Protein AF-A0A9W6SZV9-F1 (afdb_monomer_lite)

Foldseek 3Di:
DVVVVVVVVVVVVVVVVVVVVVVVVVVPPPDPDPPPPDPPVVLVVVLVVQLVVLPVVDPPPDPVSVVSNVCSPPVSVVVVCCCVVPVLVVLVVLLVVVLVCLVVAPDAPQSVVVSVVSLVVNLVVLVVVCVVCVVPPPDDRPNVVSVVVSVVSVVSVVVSVVVCVVVVSDDPVSNVRND

Radius of gyration: 23.46 Å; chains: 1; bounding box: 63×44×68 Å

Sequence (179 aa):
MEQGMMVEMAMAQTTEQQQEKRMEAANQSPDGFKPPLYKEDWTETLRRVLIDITNSLLGDSSFIKAPILFMLGPPFTLAVYFFYYVLSPFHILYNFVLLVATFFTTPPLFLFLLGVLLFWIKFILVLYMDIVNRNNFTYISNLPTQFAFGTAFTASYAVLYKLKLDSSLISEEWWDTWF

pLDDT: mean 73.02, std 14.15, range [34.81, 90.94]

Organism: Candida boidinii (NCBI:txid5477)

Structure (mmCIF, N/CA/C/O backbone):
data_AF-A0A9W6SZV9-F1
#
_entry.id   AF-A0A9W6SZV9-F1
#
loop_
_atom_site.group_PDB
_atom_site.id
_atom_site.type_symbol
_atom_site.label_atom_id
_atom_site.label_alt_id
_atom_site.label_comp_id
_atom_site.label_asym_id
_atom_site.label_entity_id
_atom_site.label_seq_id
_atom_site.pdbx_PDB_ins_code
_atom_site.Cartn_x
_atom_site.Cartn_y
_atom_site.Cartn_z
_atom_site.occupancy
_atom_site.B_iso_or_equiv
_atom_site.auth_seq_id
_atom_site.auth_comp_id
_atom_site.auth_asym_id
_atom_site.auth_atom_id
_atom_site.pdbx_PDB_model_num
ATOM 1 N N . MET A 1 1 ? -30.020 30.229 -3.749 1.00 57.28 1 MET A N 1
ATOM 2 C CA . MET A 1 1 ? -30.192 28.881 -4.339 1.00 57.28 1 MET A CA 1
ATOM 3 C C . MET A 1 1 ? -29.951 28.857 -5.849 1.00 57.28 1 MET A C 1
ATOM 5 O O . MET A 1 1 ? -29.444 27.854 -6.319 1.00 57.28 1 MET A O 1
ATOM 9 N N . GLU A 1 2 ? -30.206 29.932 -6.606 1.00 54.41 2 GLU A N 1
ATOM 10 C CA . GLU A 1 2 ? -29.981 29.953 -8.070 1.00 54.41 2 GLU A CA 1
ATOM 11 C C . GLU A 1 2 ? -28.507 29.883 -8.514 1.00 54.41 2 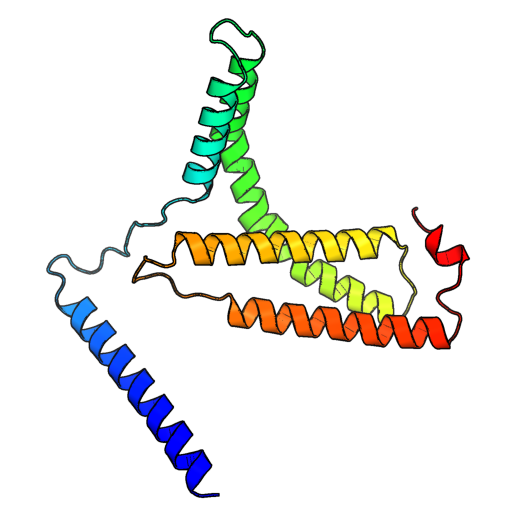GLU A C 1
ATOM 13 O O . GLU A 1 2 ? -28.204 29.266 -9.531 1.00 54.41 2 GLU A O 1
ATOM 18 N N . GLN A 1 3 ? -27.566 30.448 -7.748 1.00 50.00 3 GLN A N 1
ATOM 19 C CA . GLN A 1 3 ? -26.147 30.458 -8.141 1.00 50.00 3 GLN A CA 1
ATOM 20 C C . GLN A 1 3 ? -25.485 29.068 -8.150 1.00 50.00 3 GLN A C 1
ATOM 22 O O . GLN A 1 3 ? -24.611 28.834 -8.976 1.00 50.00 3 GLN A O 1
ATOM 27 N N . GLY A 1 4 ? -25.903 28.134 -7.286 1.00 53.62 4 GLY A N 1
ATOM 28 C CA . GLY A 1 4 ? -25.347 26.770 -7.269 1.00 53.62 4 GLY A CA 1
ATOM 29 C C . GLY A 1 4 ? -25.789 25.937 -8.475 1.00 53.62 4 GLY A C 1
ATOM 30 O O . GLY A 1 4 ? -24.983 25.241 -9.083 1.00 53.62 4 GLY A O 1
ATOM 31 N N . MET A 1 5 ? -27.048 26.102 -8.884 1.00 52.19 5 MET A N 1
ATOM 32 C CA . MET A 1 5 ? -27.645 25.385 -10.013 1.00 52.19 5 MET A CA 1
ATOM 33 C C . MET A 1 5 ? -27.034 25.817 -11.355 1.00 52.19 5 MET A C 1
ATOM 35 O O . MET A 1 5 ? -26.809 24.994 -12.236 1.00 52.19 5 MET A O 1
ATOM 39 N N . MET A 1 6 ? -26.705 27.105 -11.500 1.00 56.31 6 MET A N 1
ATOM 40 C CA . MET A 1 6 ? -26.043 27.638 -12.699 1.00 56.31 6 MET A CA 1
ATOM 41 C C . MET A 1 6 ? -24.598 27.139 -12.846 1.00 56.31 6 MET A C 1
ATOM 43 O O . MET A 1 6 ? -24.124 26.957 -13.965 1.00 56.31 6 MET A O 1
ATOM 47 N N . VAL A 1 7 ? -23.908 26.878 -11.732 1.00 58.59 7 VAL A N 1
ATOM 48 C CA . VAL A 1 7 ? -22.540 26.339 -11.733 1.00 58.59 7 VAL A CA 1
ATOM 49 C C . VAL A 1 7 ? -22.532 24.842 -12.061 1.00 58.59 7 VAL A C 1
ATOM 51 O O . VAL A 1 7 ? -21.696 24.404 -12.851 1.00 58.59 7 VAL A O 1
ATOM 54 N N . GLU A 1 8 ? -23.483 24.065 -11.535 1.00 56.09 8 GLU A N 1
ATOM 55 C CA . GLU A 1 8 ? -23.655 22.654 -11.915 1.00 56.09 8 GLU A CA 1
ATOM 56 C C . GLU A 1 8 ? -24.055 22.496 -13.385 1.00 56.09 8 GLU A C 1
ATOM 58 O O . GLU A 1 8 ? -23.467 21.677 -14.088 1.00 56.09 8 GLU A O 1
ATOM 63 N N . MET A 1 9 ? -24.986 23.319 -13.883 1.00 57.53 9 MET A N 1
ATOM 64 C CA . MET A 1 9 ? -25.380 23.292 -15.297 1.00 57.53 9 MET A CA 1
ATOM 65 C C . MET A 1 9 ? -24.228 23.692 -16.224 1.00 57.53 9 MET A C 1
ATOM 67 O O . MET A 1 9 ? -24.036 23.055 -17.257 1.00 57.53 9 MET A O 1
ATOM 71 N N . ALA A 1 10 ? -23.410 24.677 -15.841 1.00 57.38 10 ALA A N 1
ATOM 72 C CA . ALA A 1 10 ? -22.225 25.051 -16.610 1.00 57.38 10 ALA A CA 1
ATOM 73 C C . ALA A 1 10 ? -21.172 23.928 -16.625 1.00 57.38 10 ALA A C 1
ATOM 75 O O . ALA A 1 10 ? -20.616 23.623 -17.680 1.00 57.38 10 ALA A O 1
ATOM 76 N N . MET A 1 11 ? -20.921 23.258 -15.494 1.00 55.19 11 MET A N 1
ATOM 77 C CA . MET A 1 11 ? -19.989 22.122 -15.443 1.00 55.19 11 MET A CA 1
ATOM 78 C C . MET A 1 11 ? -20.497 20.905 -16.227 1.00 55.19 11 MET A C 1
ATOM 80 O O . MET A 1 11 ? -19.712 20.282 -16.947 1.00 55.19 11 MET A O 1
ATOM 84 N N . ALA A 1 12 ? -21.794 20.599 -16.156 1.00 58.25 12 ALA A N 1
ATOM 85 C CA . ALA A 1 12 ? -22.411 19.526 -16.933 1.00 58.25 12 ALA A CA 1
ATOM 86 C C . ALA A 1 12 ? -22.324 19.806 -18.443 1.00 58.25 12 ALA A C 1
ATOM 88 O O . ALA A 1 12 ? -21.828 18.963 -19.187 1.00 58.25 12 ALA A O 1
ATOM 89 N N . GLN A 1 13 ? -22.660 21.026 -18.879 1.00 56.03 13 GLN A N 1
ATOM 90 C CA . GLN A 1 13 ? -22.550 21.435 -20.286 1.00 56.03 13 GLN A CA 1
ATOM 91 C C . GLN A 1 13 ? -21.110 21.394 -20.804 1.00 56.03 13 GLN A C 1
ATOM 93 O O . GLN A 1 13 ? -20.867 20.982 -21.937 1.00 56.03 13 GLN A O 1
ATOM 98 N N . THR A 1 14 ? -20.132 21.771 -19.975 1.00 59.31 14 THR A N 1
ATOM 99 C CA . THR A 1 14 ? -18.713 21.704 -20.363 1.00 59.31 14 THR A CA 1
ATOM 100 C C . THR A 1 14 ? -18.240 20.252 -20.503 1.00 59.31 14 THR A C 1
ATOM 102 O O . THR A 1 14 ? -17.426 19.939 -21.374 1.00 59.31 14 THR A O 1
ATOM 105 N N . THR A 1 15 ? -18.773 19.356 -19.667 1.00 55.66 15 THR A N 1
ATOM 106 C CA . THR A 1 15 ? -18.446 17.923 -19.677 1.00 55.66 15 THR A CA 1
ATOM 107 C C . THR A 1 15 ? -19.057 17.221 -20.889 1.00 55.66 15 THR A C 1
ATOM 109 O O . THR A 1 15 ? -18.357 16.472 -21.573 1.00 55.66 15 THR A O 1
ATOM 112 N N . GLU A 1 16 ? -20.317 17.519 -21.213 1.00 56.09 16 GLU A N 1
ATOM 113 C CA . GLU A 1 16 ? -21.007 16.984 -22.393 1.00 56.09 16 GLU A CA 1
ATOM 114 C C . GLU A 1 16 ? -20.362 17.474 -23.693 1.00 56.09 16 GLU A C 1
ATOM 116 O O . GLU A 1 16 ? -20.035 16.662 -24.554 1.00 56.09 16 GLU A O 1
ATOM 121 N N . GLN A 1 17 ? -20.035 18.767 -23.798 1.00 57.28 17 GLN A N 1
ATOM 122 C CA . GLN A 1 17 ? -19.323 19.300 -24.967 1.00 57.28 17 GLN A CA 1
ATOM 123 C C . GLN A 1 17 ? -17.914 18.712 -25.129 1.00 57.28 17 GLN A C 1
ATOM 125 O O . GLN A 1 17 ? -17.429 18.547 -26.252 1.00 57.28 17 GLN A O 1
ATOM 130 N N . GLN A 1 18 ? -17.231 18.383 -24.027 1.00 58.91 18 GLN A N 1
ATOM 131 C CA . GLN A 1 18 ? -15.965 17.654 -24.095 1.00 58.91 18 GLN A CA 1
ATOM 132 C C . GLN A 1 18 ? -16.160 16.196 -24.518 1.00 58.91 18 GLN A C 1
ATOM 134 O O . GLN A 1 18 ? -15.319 15.686 -25.254 1.00 58.91 18 GLN A O 1
ATOM 139 N N . GLN A 1 19 ? -17.225 15.518 -24.090 1.00 56.25 19 GLN A N 1
ATOM 140 C CA . GLN A 1 19 ? -17.532 14.149 -24.521 1.00 56.25 19 GLN A CA 1
ATOM 141 C C . GLN A 1 19 ? -17.944 14.078 -25.994 1.00 56.25 19 GLN A C 1
ATOM 143 O O . GLN A 1 19 ? -17.505 13.175 -26.701 1.00 56.25 19 GLN A O 1
ATOM 148 N N . GLU A 1 20 ? -18.709 15.049 -26.480 1.00 57.41 20 GLU A N 1
ATOM 149 C CA . GLU A 1 20 ? -19.160 15.116 -27.871 1.00 57.41 20 GLU A CA 1
ATOM 150 C C . GLU A 1 20 ? -17.979 15.351 -28.824 1.00 57.41 20 GLU A C 1
ATOM 152 O O . GLU A 1 20 ? -17.759 14.562 -29.744 1.00 57.41 20 GLU A O 1
ATOM 157 N N . LYS A 1 21 ? -17.089 16.302 -28.500 1.00 58.97 21 LYS A N 1
ATOM 158 C CA . LYS A 1 21 ? -15.823 16.492 -29.234 1.00 58.97 21 LYS A CA 1
ATOM 159 C C . LYS A 1 21 ? -14.907 15.262 -29.185 1.00 58.97 21 LYS A C 1
ATOM 161 O O . LYS A 1 21 ? -14.162 15.016 -30.133 1.00 58.97 21 LYS A O 1
ATOM 166 N N . ARG A 1 22 ? -14.951 14.476 -28.100 1.00 55.25 22 ARG A N 1
ATOM 167 C CA . ARG A 1 22 ? -14.205 13.206 -27.980 1.00 55.25 22 ARG A CA 1
ATOM 168 C C . ARG A 1 22 ? -14.788 12.107 -28.874 1.00 55.25 22 ARG A C 1
ATOM 170 O O . ARG A 1 22 ? -14.018 11.318 -29.414 1.00 55.25 22 ARG A O 1
ATOM 177 N N . MET A 1 23 ? -16.108 12.060 -29.058 1.00 53.75 23 MET A N 1
ATOM 178 C CA . MET A 1 23 ? -16.765 11.104 -29.959 1.00 53.75 23 MET A CA 1
ATOM 179 C C . MET A 1 23 ? -16.588 11.479 -31.435 1.00 53.75 23 MET A C 1
ATOM 181 O O . MET A 1 23 ? -16.348 10.604 -32.265 1.00 53.75 23 MET A O 1
ATOM 185 N N . GLU A 1 24 ? -16.618 12.770 -31.768 1.00 55.59 24 GLU A N 1
ATOM 186 C CA . GLU A 1 24 ? -16.353 13.248 -33.131 1.00 55.59 24 GLU A CA 1
ATOM 187 C C . GLU A 1 24 ? -14.902 12.994 -33.563 1.00 55.59 24 GLU A C 1
ATOM 189 O O . GLU A 1 24 ? -14.669 12.528 -34.678 1.00 55.59 24 GLU A O 1
ATOM 194 N N . ALA A 1 25 ? -13.930 13.194 -32.665 1.00 52.06 25 ALA A N 1
ATOM 195 C CA . ALA A 1 25 ? -12.529 12.852 -32.920 1.00 52.06 25 ALA A CA 1
ATOM 196 C C . ALA A 1 25 ? -12.307 11.336 -33.094 1.00 52.06 25 ALA A C 1
ATOM 198 O O . ALA A 1 25 ? -11.454 10.923 -33.878 1.00 52.06 25 ALA A O 1
ATOM 199 N N . ALA A 1 26 ? -13.092 10.499 -32.405 1.00 47.81 26 ALA A N 1
ATOM 200 C CA . ALA A 1 26 ? -13.035 9.043 -32.548 1.00 47.81 26 ALA A CA 1
ATOM 201 C C . ALA A 1 26 ? -13.632 8.547 -33.880 1.00 47.81 26 ALA A C 1
ATOM 203 O O . ALA A 1 26 ? -13.164 7.548 -34.423 1.00 47.81 26 ALA A O 1
ATOM 204 N N . ASN A 1 27 ? -14.618 9.260 -34.433 1.00 50.81 27 ASN A N 1
ATOM 205 C CA . ASN A 1 27 ? -15.285 8.903 -35.691 1.00 50.81 27 ASN A CA 1
ATOM 206 C C . ASN A 1 27 ? -14.547 9.375 -36.958 1.00 50.81 27 ASN A C 1
ATOM 208 O O . ASN A 1 27 ? -14.908 8.956 -38.055 1.00 50.81 27 ASN A O 1
ATOM 212 N N . GLN A 1 28 ? -13.519 10.221 -36.835 1.00 49.97 28 GLN A N 1
ATOM 213 C CA . GLN A 1 28 ? -12.729 10.723 -37.971 1.00 49.97 28 GLN A CA 1
ATOM 214 C C . GLN A 1 28 ? -11.438 9.929 -38.241 1.00 49.97 28 GLN A C 1
ATOM 216 O O . GLN A 1 28 ? -10.708 10.254 -39.178 1.00 49.97 28 GLN A O 1
ATOM 221 N N . SER A 1 29 ? -11.144 8.881 -37.464 1.00 42.03 29 SER A N 1
ATOM 222 C CA . SER A 1 29 ? -9.993 8.009 -37.725 1.00 42.03 29 SER A CA 1
ATOM 223 C C . SER A 1 29 ? -10.322 7.020 -38.863 1.00 42.03 29 SER A C 1
ATOM 225 O O . SER A 1 29 ? -11.256 6.233 -38.707 1.00 42.03 29 SER A O 1
ATOM 227 N N . PRO A 1 30 ? -9.590 7.017 -39.998 1.00 42.22 30 PRO A N 1
ATOM 228 C CA . PRO A 1 30 ? -9.909 6.187 -41.169 1.00 42.22 30 PRO A CA 1
ATOM 229 C C . PRO A 1 30 ? -9.702 4.681 -40.949 1.00 42.22 30 PRO A C 1
ATOM 231 O O . PRO A 1 30 ? -10.156 3.869 -41.753 1.00 42.22 30 PRO A O 1
ATOM 234 N N . ASP A 1 31 ? -9.034 4.300 -39.862 1.00 42.44 31 ASP A N 1
ATOM 235 C CA . ASP A 1 31 ? -8.836 2.911 -39.478 1.00 42.44 31 ASP A CA 1
ATOM 236 C C . ASP A 1 31 ? -9.896 2.521 -38.450 1.00 42.44 31 ASP A C 1
ATOM 238 O O . ASP A 1 31 ? -9.827 2.915 -37.282 1.00 42.44 31 ASP A O 1
ATOM 242 N N . GLY A 1 32 ? -10.891 1.749 -38.901 1.00 37.12 32 GLY A N 1
ATOM 243 C CA . GLY A 1 32 ? -11.965 1.216 -38.068 1.00 37.12 32 GLY A CA 1
ATOM 244 C C . GLY A 1 32 ? -11.439 0.703 -36.731 1.00 37.12 32 GLY A C 1
ATOM 245 O O . GLY A 1 32 ? -10.471 -0.051 -36.707 1.00 37.12 32 GLY A O 1
ATOM 246 N N . PHE A 1 33 ? -12.077 1.165 -35.652 1.00 44.66 33 PHE A N 1
ATOM 247 C CA . PHE A 1 33 ? -11.799 0.928 -34.232 1.00 44.66 33 PHE A CA 1
ATOM 248 C C . PHE A 1 33 ? -10.899 -0.289 -33.947 1.00 44.66 33 PHE A C 1
ATOM 250 O O . PHE A 1 33 ? -11.354 -1.355 -33.529 1.00 44.66 33 PHE A O 1
ATOM 257 N N . LYS A 1 34 ? -9.588 -0.127 -34.140 1.00 34.81 34 LYS A N 1
ATOM 258 C CA . LYS A 1 34 ? -8.606 -0.952 -33.451 1.00 34.81 34 LYS A CA 1
ATOM 259 C C . LYS A 1 34 ? -8.469 -0.303 -32.083 1.00 34.81 34 LYS A C 1
ATOM 261 O O . LYS A 1 34 ? -8.062 0.860 -32.036 1.00 34.81 34 LYS A O 1
ATOM 266 N N . PRO A 1 35 ? -8.846 -0.984 -30.984 1.00 36.09 35 PRO A N 1
ATOM 267 C CA . PRO A 1 35 ? -8.641 -0.428 -29.656 1.00 36.09 35 PRO A CA 1
ATOM 268 C C . PRO A 1 35 ? -7.170 -0.009 -29.563 1.00 36.09 35 PRO A C 1
ATOM 270 O O . PRO A 1 35 ? -6.312 -0.796 -29.978 1.00 36.09 35 PRO A O 1
ATOM 273 N N . PRO A 1 36 ? -6.865 1.222 -29.120 1.00 39.06 36 PRO A N 1
ATOM 274 C CA . PRO A 1 36 ? -5.507 1.732 -29.152 1.00 39.06 36 PRO A CA 1
ATOM 275 C C . PRO A 1 36 ? -4.595 0.777 -28.377 1.00 39.06 36 PRO A C 1
ATOM 277 O O . PRO A 1 36 ? -4.665 0.657 -27.155 1.00 39.06 36 PRO A O 1
ATOM 280 N N . LEU A 1 37 ? -3.745 0.064 -29.118 1.00 39.38 37 LEU A N 1
ATOM 281 C CA . LEU A 1 37 ? -2.641 -0.742 -28.608 1.00 39.38 37 LEU A CA 1
ATOM 282 C C . LEU A 1 37 ? -1.535 0.209 -28.144 1.00 39.38 37 LEU A C 1
ATOM 284 O O . LEU A 1 37 ? -0.463 0.259 -28.726 1.00 39.38 37 LEU A O 1
ATOM 288 N N . TYR A 1 38 ? -1.811 1.001 -27.116 1.00 40.75 38 TYR A N 1
ATOM 289 C CA . TYR A 1 38 ? -0.801 1.783 -26.411 1.00 40.75 38 TYR A CA 1
ATOM 290 C C . TYR A 1 38 ? -1.050 1.675 -24.905 1.00 40.75 38 TYR A C 1
ATOM 292 O O . TYR A 1 38 ? -1.333 2.638 -24.200 1.00 40.75 38 TYR A O 1
ATOM 300 N N . LYS A 1 39 ? -0.918 0.440 -24.404 1.00 44.97 39 LYS A N 1
ATOM 301 C CA . LYS A 1 39 ? -0.259 0.228 -23.117 1.00 44.97 39 LYS A CA 1
ATOM 302 C C . LYS A 1 39 ? 1.222 0.492 -23.385 1.00 44.97 39 LYS A C 1
ATOM 304 O O . LYS A 1 39 ? 1.911 -0.414 -23.844 1.00 44.97 39 LYS A O 1
ATOM 309 N N . GLU A 1 40 ? 1.723 1.702 -23.142 1.00 48.59 40 GLU A N 1
ATOM 310 C CA . GLU A 1 40 ? 3.119 1.772 -22.704 1.00 48.59 40 GLU A CA 1
ATOM 311 C C . GLU A 1 40 ? 3.154 0.916 -21.444 1.00 48.59 40 GLU A C 1
ATOM 313 O O . GLU A 1 40 ? 2.581 1.271 -20.411 1.00 48.59 40 GLU A O 1
ATOM 318 N N . ASP A 1 41 ? 3.652 -0.309 -21.595 1.00 62.28 41 ASP A N 1
ATOM 319 C CA . ASP A 1 41 ? 3.722 -1.251 -20.503 1.00 62.28 41 ASP A CA 1
ATOM 320 C C . ASP A 1 41 ? 4.753 -0.665 -19.548 1.00 62.28 41 ASP A C 1
ATOM 322 O O . ASP A 1 41 ? 5.952 -0.814 -19.728 1.00 62.28 41 ASP A O 1
ATOM 326 N N . TRP A 1 42 ? 4.298 0.117 -18.575 1.00 62.00 42 TRP A N 1
ATOM 327 C CA . TRP A 1 42 ? 5.150 0.749 -17.574 1.00 62.00 42 TRP A CA 1
ATOM 328 C C . TRP A 1 42 ? 6.078 -0.267 -16.895 1.00 62.00 42 TRP A C 1
ATOM 330 O O . TRP A 1 42 ? 7.134 0.100 -16.391 1.00 62.00 42 TRP A O 1
ATOM 340 N N . THR A 1 43 ? 5.699 -1.550 -16.907 1.00 68.00 43 THR A N 1
ATOM 341 C CA . THR A 1 43 ? 6.531 -2.664 -16.460 1.00 68.00 43 T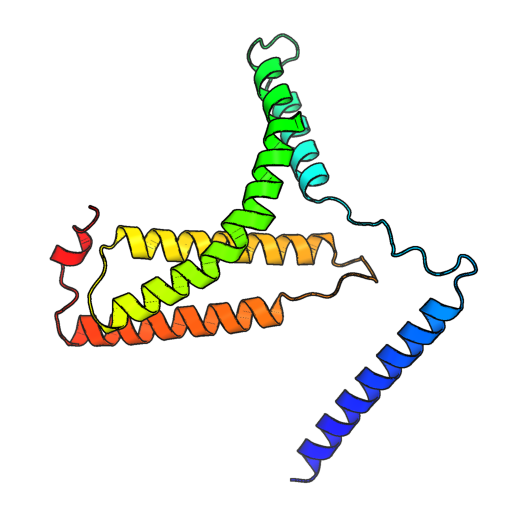HR A CA 1
ATOM 342 C C . THR A 1 43 ? 7.776 -2.819 -17.332 1.00 68.00 43 THR A C 1
ATOM 344 O O . THR A 1 43 ? 8.862 -3.026 -16.804 1.00 68.00 43 THR A O 1
ATOM 347 N N . GLU A 1 44 ? 7.654 -2.618 -18.643 1.00 71.38 44 GLU A N 1
ATOM 348 C CA . GLU A 1 44 ? 8.749 -2.562 -19.606 1.00 71.38 44 GLU A CA 1
ATOM 349 C C . GLU A 1 44 ? 9.599 -1.300 -19.407 1.00 71.38 44 GLU A C 1
ATOM 351 O O . GLU A 1 44 ? 10.826 -1.377 -19.443 1.00 71.38 44 GLU A O 1
ATOM 356 N N . THR A 1 45 ? 8.983 -0.151 -19.110 1.00 71.06 45 THR A N 1
ATOM 357 C CA . THR A 1 45 ? 9.717 1.082 -18.767 1.00 71.06 45 THR A CA 1
ATOM 358 C C . THR A 1 45 ? 10.529 0.910 -17.481 1.00 71.06 45 THR A C 1
ATOM 360 O O . THR A 1 45 ? 11.725 1.197 -17.456 1.00 71.06 45 THR A O 1
ATOM 363 N N . LEU A 1 46 ? 9.916 0.379 -16.421 1.00 71.69 46 LEU A N 1
ATOM 364 C CA . LEU A 1 46 ? 10.572 0.091 -15.145 1.00 71.69 46 LEU A CA 1
ATOM 365 C C . LEU A 1 46 ? 11.683 -0.949 -15.315 1.00 71.69 46 LEU A C 1
ATOM 367 O O . LEU A 1 46 ? 12.784 -0.773 -14.797 1.00 71.69 46 LEU A O 1
ATOM 371 N N . ARG A 1 47 ? 11.422 -2.006 -16.087 1.00 79.44 47 ARG A N 1
ATOM 372 C CA . ARG A 1 47 ? 12.409 -3.029 -16.438 1.00 79.44 47 ARG A CA 1
ATOM 373 C C . ARG A 1 47 ? 13.629 -2.420 -17.121 1.00 79.44 47 ARG A C 1
ATOM 375 O O . ARG A 1 47 ? 14.747 -2.740 -16.732 1.00 79.44 47 ARG A O 1
ATOM 382 N N . ARG A 1 48 ? 13.435 -1.535 -18.103 1.00 78.12 48 ARG A N 1
ATOM 383 C CA . ARG A 1 48 ? 14.534 -0.854 -18.807 1.00 78.12 48 ARG A CA 1
ATOM 384 C C . ARG A 1 48 ? 15.371 -0.005 -17.862 1.00 78.12 48 ARG A C 1
ATOM 386 O O . ARG A 1 48 ? 16.584 -0.165 -17.847 1.00 78.12 48 ARG A O 1
ATOM 393 N N . VAL A 1 49 ? 14.730 0.788 -17.002 1.00 79.69 49 VAL A N 1
ATOM 394 C CA . VAL A 1 49 ? 15.433 1.577 -15.977 1.00 79.69 49 VAL A CA 1
ATOM 395 C C . VAL A 1 49 ? 16.273 0.678 -15.063 1.00 79.69 49 VAL A C 1
ATOM 397 O O . VAL A 1 49 ? 17.432 0.980 -14.794 1.00 79.69 49 VAL A O 1
ATOM 400 N N . LEU A 1 50 ? 15.728 -0.457 -14.615 1.00 80.25 50 LEU A N 1
ATOM 401 C CA . LEU A 1 50 ? 16.461 -1.405 -13.769 1.00 80.25 50 LEU A CA 1
ATOM 402 C C . LEU A 1 50 ? 17.624 -2.081 -14.510 1.00 80.25 50 LEU A C 1
ATOM 404 O O . LEU A 1 50 ? 18.682 -2.294 -13.915 1.00 80.25 50 LEU A O 1
ATOM 408 N N . ILE A 1 51 ? 17.461 -2.392 -15.798 1.00 83.88 51 ILE A N 1
ATOM 409 C CA . ILE A 1 51 ? 18.533 -2.921 -16.653 1.00 83.88 51 ILE A CA 1
ATOM 410 C C . ILE A 1 51 ? 19.640 -1.875 -16.832 1.00 83.88 51 ILE A C 1
ATOM 412 O O . ILE A 1 51 ? 20.813 -2.216 -16.689 1.00 83.88 51 ILE A O 1
ATOM 416 N N . ASP A 1 52 ? 19.292 -0.612 -17.069 1.00 82.62 52 ASP A N 1
ATOM 417 C CA . ASP A 1 52 ? 20.256 0.480 -17.240 1.00 82.62 52 ASP A CA 1
ATOM 418 C C . ASP A 1 52 ? 21.038 0.751 -15.949 1.00 82.62 52 ASP A C 1
ATOM 420 O O . ASP A 1 52 ? 22.264 0.863 -15.980 1.00 82.62 52 ASP A O 1
ATOM 424 N N . ILE A 1 53 ? 20.362 0.744 -14.795 1.00 83.31 53 ILE A N 1
ATOM 425 C CA . ILE A 1 53 ? 21.011 0.816 -13.476 1.00 83.31 53 ILE A CA 1
ATOM 426 C C . ILE A 1 53 ? 21.954 -0.378 -13.279 1.00 83.31 53 ILE A C 1
ATOM 428 O O . ILE A 1 53 ? 23.097 -0.204 -12.861 1.00 83.31 53 ILE A O 1
ATOM 432 N N . THR A 1 54 ? 21.507 -1.589 -13.617 1.00 82.69 54 THR A N 1
ATOM 433 C CA . THR A 1 54 ? 22.321 -2.810 -13.501 1.00 82.69 54 THR A CA 1
ATOM 434 C C . THR A 1 54 ? 23.564 -2.732 -14.389 1.00 82.69 54 THR A C 1
ATOM 436 O O . THR A 1 54 ? 24.656 -3.066 -13.937 1.00 82.69 54 THR A O 1
ATOM 439 N N . ASN A 1 55 ? 23.428 -2.243 -15.623 1.00 84.25 55 ASN A N 1
ATOM 440 C CA . ASN A 1 55 ? 24.538 -2.038 -16.554 1.00 84.25 55 ASN A CA 1
ATOM 441 C C . ASN A 1 55 ? 25.496 -0.930 -16.095 1.00 84.25 55 ASN A C 1
ATOM 443 O O . ASN A 1 55 ? 26.696 -1.041 -16.327 1.00 84.25 55 ASN A O 1
ATOM 447 N N . SER A 1 56 ? 24.984 0.112 -15.435 1.00 84.69 56 SER A N 1
ATOM 448 C CA . SER A 1 56 ? 25.795 1.203 -14.888 1.00 84.69 56 SER A CA 1
ATOM 449 C C . SER A 1 56 ? 26.553 0.806 -13.619 1.00 84.69 56 SER A C 1
ATOM 451 O O . SER A 1 56 ? 27.634 1.339 -13.376 1.00 84.69 56 SER A O 1
ATOM 453 N N . LEU A 1 57 ? 25.984 -0.071 -12.787 1.00 82.12 57 LEU A N 1
ATOM 454 C CA . LEU A 1 57 ? 26.568 -0.478 -11.504 1.00 82.12 57 LEU A CA 1
ATOM 455 C C . LEU A 1 57 ? 27.471 -1.711 -11.623 1.00 82.12 57 LEU A C 1
ATOM 457 O O . LEU A 1 57 ? 28.401 -1.868 -10.833 1.00 82.12 57 LEU A O 1
ATOM 461 N N . LEU A 1 58 ? 27.205 -2.595 -12.588 1.00 80.69 58 LEU A N 1
ATOM 462 C CA . LEU A 1 58 ? 27.961 -3.826 -12.799 1.00 80.69 58 LEU A CA 1
ATOM 463 C C . LEU A 1 58 ? 28.722 -3.753 -14.123 1.00 80.69 58 LEU A C 1
ATOM 465 O O . LEU A 1 58 ? 28.126 -3.743 -15.201 1.00 80.69 58 LEU A O 1
ATOM 469 N N . GLY A 1 59 ? 30.054 -3.775 -14.033 1.00 72.81 59 GLY A N 1
ATOM 470 C CA . GLY A 1 59 ? 30.925 -3.886 -15.202 1.00 72.81 59 GLY A CA 1
ATOM 471 C C . GLY A 1 59 ? 30.636 -5.147 -16.026 1.00 72.81 59 GLY A C 1
ATOM 472 O O . GLY A 1 59 ? 30.140 -6.149 -15.505 1.00 72.81 59 GLY A O 1
ATOM 473 N N . ASP A 1 60 ? 30.964 -5.108 -17.318 1.00 70.12 60 ASP A N 1
ATOM 474 C CA . ASP A 1 60 ? 30.596 -6.147 -18.294 1.00 70.12 60 ASP A CA 1
ATOM 475 C C . ASP A 1 60 ? 31.139 -7.552 -17.988 1.00 70.12 60 ASP A C 1
ATOM 477 O O . ASP A 1 60 ? 30.583 -8.540 -18.460 1.00 70.12 60 ASP A O 1
ATOM 481 N N . SER A 1 61 ? 32.174 -7.660 -17.152 1.00 69.88 61 SER A N 1
ATOM 482 C CA . SER A 1 61 ? 32.769 -8.927 -16.711 1.00 69.88 61 SER A CA 1
ATOM 483 C C . SER A 1 61 ? 32.170 -9.500 -15.417 1.00 69.88 61 SER A C 1
ATOM 485 O O . SER A 1 61 ? 32.624 -10.541 -14.940 1.00 69.88 61 SER A O 1
ATOM 487 N N . SER A 1 62 ? 31.168 -8.849 -14.817 1.00 76.12 62 SER A N 1
ATOM 488 C CA . SER A 1 62 ? 30.587 -9.306 -13.552 1.00 76.12 62 SER A CA 1
ATOM 489 C C . SER A 1 62 ? 29.734 -10.563 -13.738 1.00 76.12 62 SER A C 1
ATOM 491 O O . SER A 1 62 ? 28.682 -10.533 -14.376 1.00 76.12 62 SER A O 1
ATOM 493 N N . PHE A 1 63 ? 30.134 -11.661 -13.094 1.00 78.75 63 PHE A N 1
ATOM 494 C CA . PHE A 1 63 ? 29.389 -12.928 -13.072 1.00 78.75 63 PHE A CA 1
ATOM 495 C C . PHE A 1 63 ? 27.955 -12.780 -12.524 1.00 78.75 63 PHE A C 1
ATOM 497 O O . PHE A 1 63 ? 27.061 -13.540 -12.886 1.00 78.75 63 PHE A O 1
ATOM 504 N N . ILE A 1 64 ? 27.709 -11.765 -11.689 1.00 81.25 64 ILE A N 1
ATOM 505 C CA . ILE A 1 64 ? 26.406 -11.492 -11.060 1.00 81.25 64 ILE A CA 1
ATOM 506 C C . ILE A 1 64 ? 25.447 -10.779 -12.040 1.00 81.25 64 ILE A C 1
ATOM 508 O O . ILE A 1 64 ? 24.228 -10.826 -11.878 1.00 81.25 64 ILE A O 1
ATOM 512 N N . LYS A 1 65 ? 25.965 -10.168 -13.112 1.00 82.12 65 LYS A N 1
ATOM 513 C CA . LYS A 1 65 ? 25.166 -9.420 -14.095 1.00 82.12 65 LYS A CA 1
ATOM 514 C C . LYS A 1 65 ? 24.178 -10.319 -14.845 1.00 82.12 65 LYS A C 1
ATOM 516 O O . LYS A 1 65 ? 23.004 -9.982 -14.953 1.00 82.12 65 LYS A O 1
ATOM 521 N N . ALA A 1 66 ? 24.628 -11.483 -15.314 1.00 81.25 66 ALA A N 1
ATOM 522 C CA . ALA A 1 66 ? 23.802 -12.423 -16.073 1.00 81.25 66 ALA A CA 1
ATOM 523 C C . ALA A 1 66 ? 22.552 -12.924 -15.310 1.00 81.25 66 ALA A C 1
ATOM 525 O O . ALA A 1 66 ? 21.455 -12.827 -15.866 1.00 81.25 66 ALA A O 1
ATOM 526 N N . PRO A 1 67 ? 22.647 -13.404 -14.051 1.00 82.94 67 PRO A N 1
ATOM 527 C CA . PRO A 1 67 ? 21.462 -13.814 -13.300 1.00 82.94 67 PRO A CA 1
ATOM 528 C C . PRO A 1 67 ? 20.531 -12.641 -12.955 1.00 82.94 67 PRO A C 1
ATOM 530 O O . PRO A 1 67 ? 19.317 -12.826 -12.971 1.00 82.94 67 PRO A O 1
ATOM 533 N N . ILE A 1 68 ? 21.052 -11.431 -12.708 1.00 81.88 68 ILE A N 1
ATOM 534 C CA . ILE A 1 68 ? 20.210 -10.242 -12.472 1.00 81.88 68 ILE A CA 1
ATOM 535 C C . ILE A 1 68 ? 19.428 -9.870 -13.738 1.00 81.88 68 ILE A C 1
ATOM 537 O O . ILE A 1 68 ? 18.218 -9.668 -13.675 1.00 81.88 68 ILE A O 1
ATOM 541 N N . LEU A 1 69 ? 20.086 -9.835 -14.899 1.00 81.62 69 LEU A N 1
ATOM 542 C CA . LEU A 1 69 ? 19.422 -9.548 -16.174 1.00 81.62 69 LEU A CA 1
ATOM 543 C C . LEU A 1 69 ? 18.389 -10.622 -16.542 1.00 81.62 69 LEU A C 1
ATOM 545 O O . LEU A 1 69 ? 17.329 -10.290 -17.071 1.00 81.62 69 LEU A O 1
ATOM 549 N N . PHE A 1 70 ? 18.658 -11.893 -16.220 1.00 82.88 70 PHE A N 1
ATOM 550 C CA . PHE A 1 70 ? 17.677 -12.971 -16.360 1.00 82.88 70 PHE A CA 1
ATOM 551 C C . PHE A 1 70 ? 16.457 -12.751 -15.455 1.00 82.88 70 PHE A C 1
ATOM 553 O O . PHE A 1 70 ? 15.324 -12.866 -15.923 1.00 82.88 70 PHE A O 1
ATOM 560 N N . MET A 1 71 ? 16.672 -12.377 -14.188 1.00 80.31 71 MET A N 1
ATOM 561 C CA . MET A 1 71 ? 15.590 -12.060 -13.249 1.00 80.31 71 MET A CA 1
ATOM 562 C C . MET A 1 71 ? 14.747 -10.875 -13.727 1.00 80.31 71 MET A C 1
ATOM 564 O O . MET A 1 71 ? 13.527 -10.955 -13.645 1.00 80.31 71 MET A O 1
ATOM 568 N N . LEU A 1 72 ? 15.367 -9.838 -14.302 1.00 82.19 72 LEU A N 1
ATOM 569 C CA . LEU A 1 72 ? 14.700 -8.677 -14.916 1.00 82.19 72 LEU A CA 1
ATOM 570 C C . LEU A 1 72 ? 13.996 -8.992 -16.254 1.00 82.19 72 LEU A C 1
ATOM 572 O O . LEU A 1 72 ? 13.418 -8.101 -16.870 1.00 82.19 72 LEU A O 1
ATOM 576 N N . GLY A 1 73 ? 14.050 -10.235 -16.733 1.00 78.12 73 GLY A N 1
ATOM 577 C CA . GLY A 1 73 ? 13.362 -10.699 -17.935 1.00 78.12 73 GLY A CA 1
ATOM 578 C C . GLY A 1 73 ? 11.969 -11.283 -17.635 1.00 78.12 73 GLY A C 1
ATOM 579 O O . GLY A 1 73 ? 11.175 -10.661 -16.927 1.00 78.12 73 GLY A O 1
ATOM 580 N N . PRO A 1 74 ? 11.646 -12.487 -18.148 1.00 78.06 74 PRO A N 1
ATOM 581 C CA . PRO A 1 74 ? 10.347 -13.133 -17.929 1.00 78.06 74 PRO A CA 1
ATOM 582 C C . PRO A 1 74 ? 9.917 -13.286 -16.455 1.00 78.06 74 PRO A C 1
ATOM 584 O O . PRO A 1 74 ? 8.733 -13.080 -16.179 1.00 78.06 74 PRO A O 1
ATOM 587 N N . PRO A 1 75 ? 10.816 -13.605 -15.494 1.00 81.44 75 PRO A N 1
ATOM 588 C CA . PRO A 1 75 ? 10.447 -13.694 -14.081 1.00 81.44 75 PRO A CA 1
ATOM 589 C C . PRO A 1 75 ? 9.939 -12.365 -13.513 1.00 81.44 75 PRO A C 1
ATOM 591 O O . PRO A 1 75 ? 8.933 -12.352 -12.808 1.00 81.44 75 PRO A O 1
ATOM 594 N N . PHE A 1 76 ? 10.583 -11.245 -13.854 1.00 77.62 76 PHE A N 1
ATOM 595 C CA . PHE A 1 76 ? 10.148 -9.910 -13.446 1.00 77.62 76 PHE A CA 1
ATOM 596 C C . PHE A 1 76 ? 8.782 -9.568 -14.029 1.00 77.62 76 PHE A C 1
ATOM 598 O O . PHE A 1 76 ? 7.886 -9.171 -13.291 1.00 77.62 76 PHE A O 1
ATOM 605 N N . THR A 1 77 ? 8.577 -9.792 -15.327 1.00 72.31 77 THR A N 1
ATOM 606 C CA . THR A 1 77 ? 7.279 -9.547 -15.968 1.00 72.31 77 THR A CA 1
ATOM 607 C C . THR A 1 77 ? 6.165 -10.375 -15.319 1.00 72.31 77 THR A C 1
ATOM 609 O O . THR A 1 77 ? 5.102 -9.840 -15.000 1.00 72.31 77 THR A O 1
ATOM 612 N N . LEU A 1 78 ? 6.417 -11.659 -15.042 1.00 76.31 78 LEU A N 1
ATOM 613 C CA . LEU A 1 78 ? 5.467 -12.527 -14.343 1.00 76.31 78 LEU A CA 1
ATOM 614 C C . LEU A 1 78 ? 5.178 -12.021 -12.923 1.00 76.31 78 LEU A C 1
ATOM 616 O O . LEU A 1 78 ? 4.017 -11.950 -12.528 1.00 76.31 78 LEU A O 1
ATOM 620 N N . ALA A 1 79 ? 6.214 -11.642 -12.172 1.00 74.31 79 ALA A N 1
ATOM 621 C CA . ALA A 1 79 ? 6.079 -11.124 -10.814 1.00 74.31 79 ALA A CA 1
ATOM 622 C C . ALA A 1 79 ? 5.295 -9.808 -10.780 1.00 74.31 79 ALA A C 1
ATOM 624 O O . ALA A 1 79 ? 4.444 -9.625 -9.913 1.00 74.31 79 ALA A O 1
ATOM 625 N N . VAL A 1 80 ? 5.523 -8.911 -11.740 1.00 68.75 80 VAL A N 1
ATOM 626 C CA . VAL A 1 80 ? 4.806 -7.637 -11.826 1.00 68.75 80 VAL A CA 1
ATOM 627 C C . VAL A 1 80 ? 3.348 -7.848 -12.233 1.00 68.75 80 VAL A C 1
ATOM 629 O O . VAL A 1 80 ? 2.463 -7.233 -11.641 1.00 68.75 80 VAL A O 1
ATOM 632 N N . TYR A 1 81 ? 3.057 -8.756 -13.169 1.00 71.38 81 TYR A N 1
ATOM 633 C CA . TYR A 1 81 ? 1.671 -9.109 -13.487 1.00 71.38 81 TYR A CA 1
ATOM 634 C C . TYR A 1 81 ? 0.972 -9.809 -12.324 1.00 71.38 81 TYR A C 1
ATOM 636 O O . TYR A 1 81 ? -0.168 -9.473 -12.014 1.00 71.38 81 TYR A O 1
ATOM 644 N N . PHE A 1 82 ? 1.648 -10.719 -11.628 1.00 71.75 82 PHE A N 1
ATOM 645 C CA . PHE A 1 82 ? 1.122 -11.325 -10.409 1.00 71.75 82 PHE A CA 1
ATOM 646 C C . PHE A 1 82 ? 0.840 -10.256 -9.346 1.00 71.75 82 PHE A C 1
ATOM 648 O O . PHE A 1 82 ? -0.249 -10.206 -8.776 1.00 71.75 82 PHE A O 1
ATOM 655 N N . PHE A 1 83 ? 1.771 -9.326 -9.138 1.00 71.50 83 PHE A N 1
ATOM 656 C CA . PHE A 1 83 ? 1.580 -8.211 -8.224 1.00 71.50 83 PHE A CA 1
ATOM 657 C C . PHE A 1 83 ? 0.383 -7.342 -8.629 1.00 71.50 83 PHE A C 1
ATOM 659 O O . PHE A 1 83 ? -0.434 -6.997 -7.783 1.00 71.50 83 PHE A O 1
ATOM 666 N N . TYR A 1 84 ? 0.233 -7.011 -9.911 1.00 68.56 84 TYR A N 1
ATOM 667 C CA . TYR A 1 84 ? -0.812 -6.105 -10.384 1.00 68.56 84 TYR A CA 1
ATOM 668 C C . TYR A 1 84 ? -2.204 -6.748 -10.428 1.00 68.56 84 TYR A C 1
ATOM 670 O O . TYR A 1 84 ? -3.181 -6.123 -10.025 1.00 68.56 84 TYR A O 1
ATOM 678 N N . TYR A 1 85 ? -2.309 -7.987 -10.907 1.00 69.00 85 TYR A N 1
ATOM 679 C CA . TYR A 1 85 ? -3.598 -8.651 -11.116 1.00 69.00 85 TYR A CA 1
ATOM 680 C C . TYR A 1 85 ? -4.048 -9.493 -9.927 1.00 69.00 85 TYR A C 1
ATOM 682 O O . TYR A 1 85 ? -5.248 -9.669 -9.741 1.00 69.00 85 TYR A O 1
ATOM 690 N N . VAL A 1 86 ? -3.114 -9.996 -9.117 1.00 68.44 86 VAL A N 1
ATOM 691 C CA . VAL A 1 86 ? -3.430 -10.827 -7.951 1.00 68.44 86 VAL A CA 1
ATOM 692 C C . VAL A 1 86 ? -3.284 -9.996 -6.686 1.00 68.44 86 VAL A C 1
ATOM 694 O O . VAL A 1 86 ? -4.276 -9.729 -6.020 1.00 68.44 86 VAL A O 1
ATOM 697 N N . LEU A 1 87 ? -2.083 -9.507 -6.374 1.00 68.75 87 LEU A N 1
ATOM 698 C CA . LEU A 1 87 ? -1.809 -8.856 -5.085 1.00 68.75 87 LEU A CA 1
ATOM 699 C C . LEU A 1 87 ? -2.467 -7.472 -4.942 1.00 68.75 87 LEU A C 1
ATOM 701 O O . LEU A 1 87 ? -2.953 -7.106 -3.873 1.00 68.75 87 LEU A O 1
ATOM 705 N N . SER A 1 88 ? -2.501 -6.698 -6.025 1.00 66.75 88 SER A N 1
ATOM 706 C CA . SER A 1 88 ? -3.022 -5.336 -6.030 1.00 66.75 88 SER A CA 1
ATOM 707 C C . SER A 1 88 ? -4.503 -5.277 -5.678 1.00 66.75 88 SER A C 1
ATOM 709 O O . SER A 1 88 ? -4.842 -4.431 -4.871 1.00 66.75 88 SER A O 1
ATOM 711 N N . PRO A 1 89 ? -5.418 -6.120 -6.182 1.00 70.62 89 PRO A N 1
ATOM 712 C CA . PRO A 1 89 ? -6.799 -6.102 -5.693 1.00 70.62 89 PRO A CA 1
ATOM 713 C C . PRO A 1 89 ? -6.942 -6.588 -4.238 1.00 70.62 89 PRO A C 1
ATOM 715 O O . PRO A 1 89 ? -7.844 -6.122 -3.539 1.00 70.62 89 PRO A O 1
ATOM 718 N N . PHE A 1 90 ? -6.033 -7.435 -3.734 1.00 78.62 90 PHE A N 1
ATOM 719 C CA . PHE A 1 90 ? -6.094 -7.911 -2.346 1.00 78.62 90 PHE A CA 1
ATOM 720 C C . PHE A 1 90 ? -5.914 -6.805 -1.300 1.00 78.62 90 PHE A C 1
ATOM 722 O O . PHE A 1 90 ? -6.441 -6.963 -0.203 1.00 78.62 90 PHE A O 1
ATOM 729 N N . HIS A 1 91 ? -5.251 -5.676 -1.598 1.00 80.06 91 HIS A N 1
ATOM 730 C CA . HIS A 1 91 ? -5.051 -4.630 -0.580 1.00 80.06 91 HIS A CA 1
ATOM 731 C C . HIS A 1 91 ? -6.368 -4.020 -0.073 1.00 80.06 91 HIS A C 1
ATOM 733 O O . HIS A 1 91 ? -6.454 -3.706 1.112 1.00 80.06 91 HIS A O 1
ATOM 739 N N . ILE A 1 92 ? -7.385 -3.867 -0.935 1.00 79.50 92 ILE A N 1
ATOM 740 C CA . ILE A 1 92 ? -8.692 -3.311 -0.542 1.00 79.50 92 ILE A CA 1
ATOM 741 C C . ILE A 1 92 ? -9.389 -4.297 0.382 1.00 79.50 92 ILE A C 1
ATOM 743 O O . ILE A 1 92 ? -9.844 -3.921 1.457 1.00 79.50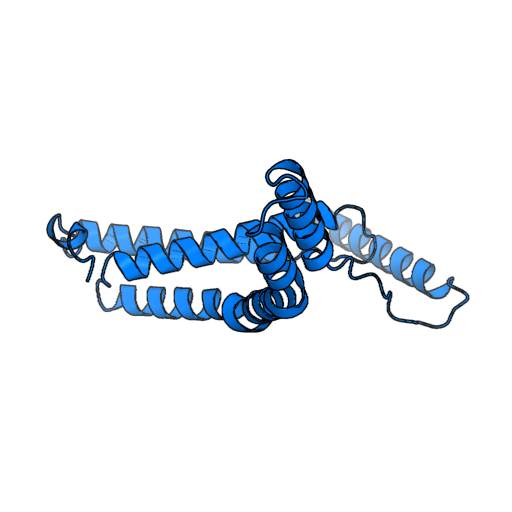 92 ILE A O 1
ATOM 747 N N . LEU A 1 93 ? -9.430 -5.570 -0.021 1.00 86.12 93 LEU A N 1
ATOM 748 C CA . LEU A 1 93 ? -10.053 -6.623 0.770 1.00 86.12 93 LEU A CA 1
ATOM 749 C C . LEU A 1 93 ? -9.347 -6.787 2.119 1.00 86.12 93 LEU A C 1
ATOM 751 O O . LEU A 1 93 ? -10.010 -6.835 3.147 1.00 86.12 93 LEU A O 1
ATOM 755 N N . TYR A 1 94 ? -8.013 -6.807 2.124 1.00 88.00 94 TYR A N 1
ATOM 756 C CA . TYR A 1 94 ? -7.210 -6.893 3.339 1.00 88.00 94 TYR A CA 1
ATOM 757 C C . TYR A 1 94 ? -7.477 -5.711 4.274 1.00 88.00 94 TYR A C 1
ATOM 759 O O . TYR A 1 94 ? -7.809 -5.921 5.435 1.00 88.00 94 TYR A O 1
ATOM 767 N N . ASN A 1 95 ? -7.398 -4.473 3.771 1.00 87.81 95 ASN A N 1
ATOM 768 C CA . ASN A 1 95 ? -7.646 -3.283 4.586 1.00 87.81 95 ASN A CA 1
ATOM 769 C C . ASN A 1 95 ? -9.103 -3.184 5.050 1.00 87.81 95 ASN A C 1
ATOM 771 O O . ASN A 1 95 ? -9.350 -2.661 6.130 1.00 87.81 95 ASN A O 1
ATOM 775 N N . PHE A 1 96 ? -10.062 -3.701 4.283 1.00 87.94 96 PHE A N 1
ATOM 776 C CA . PHE A 1 96 ? -11.455 -3.785 4.707 1.00 87.94 96 PHE A CA 1
ATOM 777 C C . PHE A 1 96 ? -11.654 -4.815 5.821 1.00 87.94 96 PHE A C 1
ATOM 779 O O . PHE A 1 96 ? -12.234 -4.493 6.855 1.00 87.94 96 PHE A O 1
ATOM 786 N N . VAL A 1 97 ? -11.132 -6.031 5.650 1.00 90.56 97 VAL A N 1
ATOM 787 C CA . VAL A 1 97 ? -11.202 -7.089 6.669 1.00 90.56 97 VAL A CA 1
ATOM 788 C C . VAL A 1 97 ? -10.492 -6.653 7.945 1.00 90.56 97 VAL A C 1
ATOM 790 O O . VAL A 1 97 ? -11.033 -6.841 9.030 1.00 90.56 97 VAL A O 1
ATOM 793 N N . LEU A 1 98 ? -9.322 -6.026 7.825 1.00 90.94 98 LEU A N 1
ATOM 794 C CA . LEU A 1 98 ? -8.584 -5.494 8.962 1.00 90.94 98 LEU A CA 1
ATOM 795 C C . LEU A 1 98 ? -9.370 -4.379 9.665 1.00 90.94 98 LEU A C 1
ATOM 797 O O . LEU A 1 98 ? -9.425 -4.377 10.888 1.00 90.94 98 LEU A O 1
ATOM 801 N N . LEU A 1 99 ? -10.050 -3.495 8.927 1.00 90.06 99 LEU A N 1
ATOM 802 C CA . LEU A 1 99 ? -10.877 -2.438 9.515 1.00 90.06 99 LEU A CA 1
ATOM 803 C C . LEU A 1 99 ? -12.034 -3.042 10.317 1.00 90.06 99 LEU A C 1
ATOM 805 O O . LEU A 1 99 ? -12.263 -2.650 11.459 1.00 90.06 99 LEU A O 1
ATOM 809 N N . VAL A 1 100 ? -12.730 -4.025 9.738 1.00 90.12 100 VAL A N 1
ATOM 810 C CA . VAL A 1 100 ? -13.810 -4.764 10.407 1.00 90.12 100 VAL A CA 1
ATOM 811 C C . VAL A 1 100 ? -13.279 -5.505 11.635 1.00 90.12 100 VAL A C 1
ATOM 813 O O . VAL A 1 100 ? -13.895 -5.436 12.693 1.00 90.12 100 VAL A O 1
ATOM 816 N N . ALA A 1 101 ? -12.124 -6.165 11.540 1.00 89.69 101 ALA A N 1
ATOM 817 C CA . ALA A 1 101 ? -11.494 -6.819 12.683 1.00 89.69 101 ALA A CA 1
ATOM 818 C C . ALA A 1 101 ? -11.179 -5.809 13.795 1.00 89.69 101 ALA A C 1
ATOM 820 O O . ALA A 1 101 ? -11.512 -6.063 14.950 1.00 89.69 101 ALA A O 1
ATOM 821 N N . THR A 1 102 ? -10.652 -4.632 13.444 1.00 89.19 102 THR A N 1
ATOM 822 C CA . THR A 1 102 ? -10.340 -3.552 14.388 1.00 89.19 102 THR A CA 1
ATOM 823 C C . THR A 1 102 ? -11.568 -3.040 15.143 1.00 89.19 102 THR A C 1
ATOM 825 O O . THR A 1 102 ? -11.421 -2.602 16.283 1.00 89.19 102 THR A O 1
ATOM 828 N N . PHE A 1 103 ? -12.783 -3.128 14.588 1.00 87.75 103 PHE A N 1
ATOM 829 C CA . PHE A 1 103 ? -14.006 -2.818 15.345 1.00 87.75 103 PHE A CA 1
ATOM 830 C C . PHE A 1 103 ? -14.217 -3.773 16.529 1.00 87.75 103 PHE A C 1
ATOM 832 O O . PHE A 1 103 ? -14.595 -3.326 17.610 1.00 87.75 103 PHE A O 1
ATOM 839 N N . PHE A 1 104 ? -13.967 -5.070 16.343 1.00 88.00 104 PHE A N 1
ATOM 840 C CA . PHE A 1 104 ? -14.262 -6.096 17.350 1.00 88.00 104 PHE A CA 1
ATOM 841 C C . PHE A 1 104 ? -13.082 -6.387 18.277 1.00 88.00 104 PHE A C 1
ATOM 843 O O . PHE A 1 104 ? -13.263 -6.597 19.472 1.00 88.00 104 PHE A O 1
ATOM 850 N N . THR A 1 105 ? -11.864 -6.391 17.744 1.00 87.44 105 THR A N 1
ATOM 851 C CA . THR A 1 105 ? -10.638 -6.758 18.461 1.00 87.44 105 THR A CA 1
ATOM 852 C C . THR A 1 105 ? -9.524 -5.777 18.129 1.00 87.44 105 THR A C 1
ATOM 854 O O . THR A 1 105 ? -9.646 -4.966 17.216 1.00 87.44 105 THR A O 1
ATOM 857 N N . THR A 1 106 ? -8.465 -5.742 18.932 1.00 87.81 106 THR A N 1
ATOM 858 C CA . THR A 1 106 ? -7.300 -4.891 18.657 1.00 87.81 106 THR A CA 1
ATOM 859 C C . THR A 1 106 ? -6.247 -5.767 17.980 1.00 87.81 106 THR A C 1
ATOM 861 O O . THR A 1 106 ? -5.586 -6.536 18.677 1.00 87.81 106 THR A O 1
ATOM 864 N N . PRO A 1 107 ? -6.139 -5.748 16.637 1.00 86.81 107 PRO A N 1
ATOM 865 C CA . PRO A 1 107 ? -5.201 -6.615 15.939 1.00 86.81 107 PRO A CA 1
ATOM 866 C C . PRO A 1 107 ? -3.747 -6.268 16.300 1.00 86.81 107 PRO A C 1
ATOM 868 O O . PRO A 1 107 ? -3.465 -5.111 16.632 1.00 86.81 107 PRO A O 1
ATOM 871 N N . PRO A 1 108 ? -2.826 -7.244 16.205 1.00 88.12 108 PRO A N 1
ATOM 872 C CA . PRO A 1 108 ? -1.391 -7.022 16.352 1.00 88.12 108 PRO A CA 1
ATOM 873 C C . PRO A 1 108 ? -0.867 -5.884 15.470 1.00 88.12 108 PRO A C 1
ATOM 875 O O . PRO A 1 108 ? -1.328 -5.693 14.336 1.00 88.12 108 PRO A O 1
ATOM 878 N N . LEU A 1 109 ? 0.141 -5.167 15.966 1.00 85.75 109 LEU A N 1
ATOM 879 C CA . LEU A 1 109 ? 0.738 -4.014 15.286 1.00 85.75 109 LEU A CA 1
ATOM 880 C C . LEU A 1 109 ? 1.232 -4.358 13.870 1.00 85.75 109 LEU A C 1
ATOM 882 O O . LEU A 1 109 ? 1.076 -3.558 12.944 1.00 85.75 109 LEU A O 1
ATOM 886 N N . PHE A 1 110 ? 1.779 -5.561 13.665 1.00 86.75 110 PHE A N 1
ATOM 887 C CA . PHE A 1 110 ? 2.323 -5.956 12.363 1.00 86.75 110 PHE A CA 1
ATOM 888 C C . PHE A 1 110 ? 1.256 -6.004 11.257 1.00 86.75 110 PHE A C 1
ATOM 890 O O . PHE A 1 110 ? 1.541 -5.623 10.120 1.00 86.75 110 PHE A O 1
ATOM 897 N N . LEU A 1 111 ? 0.022 -6.429 11.570 1.00 88.31 111 LEU A N 1
ATOM 898 C CA . LEU A 1 111 ? -1.074 -6.464 10.593 1.00 88.31 111 LEU A CA 1
ATOM 899 C C . LEU A 1 111 ? -1.472 -5.047 10.179 1.00 88.31 111 LEU A C 1
ATOM 901 O O . LEU A 1 111 ? -1.721 -4.779 9.004 1.00 88.31 111 LEU A O 1
ATOM 905 N N . PHE A 1 112 ? -1.469 -4.119 11.135 1.00 85.06 112 PHE A N 1
ATOM 906 C CA . PHE A 1 112 ? -1.711 -2.712 10.853 1.00 85.06 112 PHE A CA 1
ATOM 907 C C . PHE A 1 112 ? -0.638 -2.121 9.934 1.00 85.06 112 PHE A C 1
ATOM 909 O O . PHE A 1 112 ? -0.968 -1.535 8.900 1.00 85.06 112 PHE A O 1
ATOM 916 N N . LEU A 1 113 ? 0.642 -2.339 10.249 1.00 87.06 113 LEU A N 1
ATOM 917 C CA . LEU A 1 113 ? 1.754 -1.875 9.414 1.00 87.06 113 LEU A CA 1
ATOM 918 C C . LEU A 1 113 ? 1.706 -2.474 8.005 1.00 87.06 113 LEU A C 1
ATOM 920 O O . LEU A 1 113 ? 1.935 -1.759 7.028 1.00 87.06 113 LEU A O 1
ATOM 924 N N . LEU A 1 114 ? 1.354 -3.757 7.882 1.00 87.44 114 LEU A N 1
ATOM 925 C CA . LEU A 1 114 ? 1.185 -4.412 6.588 1.00 87.44 114 LEU A CA 1
ATOM 926 C C . LEU A 1 114 ? 0.047 -3.775 5.774 1.00 87.44 114 LEU A C 1
ATOM 928 O O . LEU A 1 114 ? 0.214 -3.530 4.579 1.00 87.44 114 LEU A O 1
ATOM 932 N N . GLY A 1 115 ? -1.083 -3.454 6.410 1.00 85.31 115 GLY A N 1
ATOM 933 C CA . GLY A 1 115 ? -2.209 -2.770 5.763 1.00 85.31 115 GLY A CA 1
ATOM 934 C C . GLY A 1 115 ? -1.829 -1.394 5.221 1.00 85.31 115 GLY A C 1
ATOM 935 O O . GLY A 1 115 ? -2.078 -1.106 4.045 1.00 85.31 115 GLY A O 1
ATOM 936 N N . VAL A 1 116 ? -1.143 -0.595 6.046 1.00 83.38 116 VAL A N 1
ATOM 937 C CA . VAL A 1 116 ? -0.612 0.728 5.679 1.00 83.38 116 VAL A CA 1
ATOM 938 C C . VAL A 1 116 ? 0.381 0.616 4.522 1.00 83.38 116 VAL A C 1
ATOM 940 O O . VAL A 1 116 ? 0.278 1.366 3.550 1.00 83.38 116 VAL A O 1
ATOM 943 N N . LEU A 1 117 ? 1.309 -0.342 4.578 1.00 85.25 117 LEU A N 1
ATOM 944 C CA . LEU A 1 117 ? 2.292 -0.566 3.519 1.00 85.25 117 LEU A CA 1
ATOM 945 C C . LEU A 1 117 ? 1.614 -0.912 2.186 1.00 85.25 117 LEU A C 1
ATOM 947 O O . LEU A 1 117 ? 1.903 -0.287 1.165 1.00 85.25 117 LEU A O 1
ATOM 951 N N . LEU A 1 118 ? 0.687 -1.874 2.189 1.00 83.12 118 LEU A N 1
ATOM 952 C CA . LEU A 1 118 ? -0.042 -2.286 0.986 1.00 83.12 118 LEU A CA 1
ATOM 953 C C . LEU A 1 118 ? -0.863 -1.134 0.391 1.00 83.12 118 LEU A C 1
ATOM 955 O O . LEU A 1 118 ? -0.919 -0.983 -0.833 1.00 83.12 118 LEU A O 1
ATOM 959 N N . PHE A 1 119 ? -1.460 -0.302 1.246 1.00 80.81 119 PHE A N 1
ATOM 960 C CA . PHE A 1 119 ? -2.183 0.894 0.830 1.00 80.81 119 PHE A CA 1
ATOM 961 C C . PHE A 1 119 ? -1.261 1.910 0.134 1.00 80.81 119 PHE A C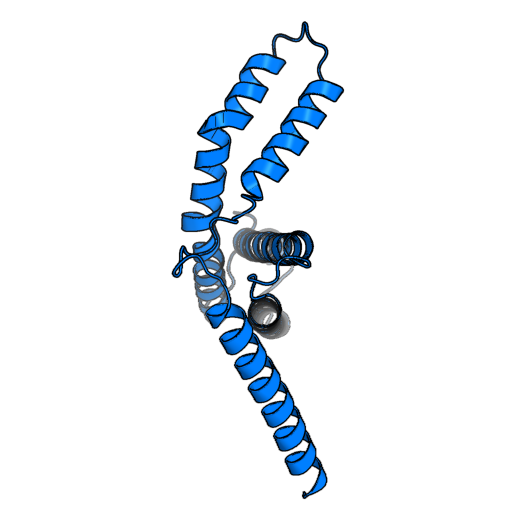 1
ATOM 963 O O . PHE A 1 119 ? -1.544 2.333 -0.990 1.00 80.81 119 PHE A O 1
ATOM 970 N N . TRP A 1 120 ? -0.122 2.253 0.743 1.00 80.25 120 TRP A N 1
ATOM 971 C CA . TRP A 1 120 ? 0.817 3.222 0.168 1.00 80.25 120 TRP A CA 1
ATOM 972 C C . TRP A 1 120 ? 1.476 2.729 -1.116 1.00 80.25 120 TRP A C 1
ATOM 974 O O . TRP A 1 120 ? 1.618 3.508 -2.059 1.00 80.25 120 TRP A O 1
ATOM 984 N N . ILE A 1 121 ? 1.816 1.440 -1.206 1.00 80.56 121 ILE A N 1
ATOM 985 C CA . ILE A 1 121 ? 2.351 0.863 -2.446 1.00 80.56 121 ILE A CA 1
ATOM 986 C C . ILE A 1 121 ? 1.328 1.001 -3.578 1.00 80.56 121 ILE A C 1
ATOM 988 O O . ILE A 1 121 ? 1.690 1.412 -4.683 1.00 80.56 121 ILE A O 1
ATOM 992 N N . LYS A 1 122 ? 0.040 0.720 -3.322 1.00 77.12 122 LYS A N 1
ATOM 993 C CA . LYS A 1 122 ? -1.003 0.937 -4.334 1.00 77.12 122 LYS A CA 1
ATOM 994 C C . LYS A 1 122 ? -1.086 2.404 -4.735 1.00 77.12 122 LYS A C 1
ATOM 996 O O . LYS A 1 122 ? -1.156 2.693 -5.929 1.00 77.12 122 LYS A O 1
ATOM 1001 N N . PHE A 1 123 ? -1.090 3.307 -3.758 1.00 77.38 123 PHE A N 1
ATOM 1002 C CA . PHE A 1 123 ? -1.210 4.736 -4.012 1.00 77.38 123 PHE A CA 1
ATOM 1003 C C . PHE A 1 123 ? -0.070 5.256 -4.895 1.00 77.38 123 PHE A C 1
ATOM 1005 O O . PHE A 1 123 ? -0.328 5.889 -5.918 1.00 77.38 123 PHE A O 1
ATOM 1012 N N . ILE A 1 124 ? 1.177 4.907 -4.563 1.00 80.06 124 ILE A N 1
ATOM 1013 C CA . ILE A 1 124 ? 2.364 5.271 -5.348 1.00 80.06 124 ILE A CA 1
ATOM 1014 C C . ILE A 1 124 ? 2.256 4.731 -6.777 1.00 80.06 124 ILE A C 1
ATOM 1016 O O . ILE A 1 124 ? 2.548 5.458 -7.722 1.00 80.06 124 ILE A O 1
ATOM 1020 N N . LEU A 1 125 ? 1.793 3.491 -6.960 1.00 75.38 125 LEU A N 1
ATOM 1021 C CA . LEU A 1 125 ? 1.618 2.908 -8.293 1.00 75.38 125 LEU A CA 1
ATOM 1022 C C . LEU A 1 125 ? 0.547 3.625 -9.119 1.00 75.38 125 LEU A C 1
ATOM 1024 O O . LEU A 1 125 ? 0.758 3.861 -10.305 1.00 75.38 125 LEU A O 1
ATOM 1028 N N . VAL A 1 126 ? -0.595 3.975 -8.520 1.00 73.88 126 VAL A N 1
ATOM 1029 C CA . VAL A 1 126 ? -1.651 4.725 -9.224 1.00 73.88 126 VAL A CA 1
ATOM 1030 C C . VAL A 1 126 ? -1.151 6.120 -9.594 1.00 73.88 126 VAL A C 1
ATOM 1032 O O . VAL A 1 126 ? -1.358 6.549 -10.723 1.00 73.88 126 VAL A O 1
ATOM 1035 N N . LEU A 1 127 ? -0.444 6.794 -8.687 1.00 78.88 127 LEU A N 1
ATOM 1036 C CA . LEU A 1 127 ? 0.136 8.114 -8.930 1.00 78.88 127 LEU A CA 1
ATOM 1037 C C . LEU A 1 127 ? 1.222 8.077 -10.015 1.00 78.88 127 LEU A C 1
ATOM 1039 O O . LEU A 1 127 ? 1.241 8.926 -10.900 1.00 78.88 127 LEU A O 1
ATOM 1043 N N . TYR A 1 128 ? 2.088 7.065 -9.999 1.00 75.38 128 TYR A N 1
ATOM 1044 C CA . TYR A 1 128 ? 3.081 6.848 -11.048 1.00 75.38 128 TYR A CA 1
ATOM 1045 C C . TYR A 1 128 ? 2.424 6.618 -12.414 1.00 75.38 128 TYR A C 1
ATOM 1047 O O . TYR A 1 128 ? 2.805 7.256 -13.393 1.00 75.38 128 TYR A O 1
ATOM 1055 N N . MET A 1 129 ? 1.399 5.762 -12.476 1.00 69.25 129 MET A N 1
ATOM 1056 C CA . MET A 1 129 ? 0.633 5.518 -13.702 1.00 69.25 129 MET A CA 1
ATOM 1057 C C . MET A 1 129 ? -0.027 6.788 -14.229 1.00 69.25 129 MET A C 1
ATOM 1059 O O . MET A 1 129 ? -0.055 6.999 -15.439 1.00 69.25 129 MET A O 1
ATOM 1063 N N . ASP A 1 130 ? -0.515 7.636 -13.331 1.00 72.75 130 ASP A N 1
ATOM 1064 C CA . ASP A 1 130 ? -1.093 8.929 -13.675 1.00 72.75 130 ASP A CA 1
ATOM 1065 C C . ASP A 1 130 ? -0.059 9.882 -14.286 1.00 72.75 130 ASP A C 1
ATOM 1067 O O . ASP A 1 130 ? -0.314 10.507 -15.312 1.00 72.75 130 ASP A O 1
ATOM 1071 N N . ILE A 1 131 ? 1.143 9.938 -13.704 1.00 74.75 131 ILE A N 1
ATOM 1072 C CA . ILE A 1 131 ? 2.248 10.765 -14.202 1.00 74.75 131 ILE A CA 1
ATOM 1073 C C . ILE A 1 131 ? 2.719 10.283 -15.576 1.00 74.75 131 ILE A C 1
ATOM 1075 O O . ILE A 1 131 ? 2.866 11.099 -16.486 1.00 74.75 131 ILE A O 1
ATOM 1079 N N . VAL A 1 132 ? 2.946 8.976 -15.739 1.00 67.88 132 VAL A N 1
ATOM 1080 C CA . VAL A 1 132 ? 3.428 8.389 -17.003 1.00 67.88 132 VAL A CA 1
ATOM 1081 C C . VAL A 1 132 ? 2.406 8.593 -18.117 1.00 67.88 132 VAL A C 1
ATOM 1083 O O . VAL A 1 132 ? 2.759 8.997 -19.220 1.00 67.88 132 VAL A O 1
ATOM 1086 N N . ASN A 1 133 ? 1.123 8.393 -17.817 1.00 67.81 133 ASN A N 1
ATOM 1087 C CA . ASN A 1 133 ? 0.056 8.523 -18.802 1.00 67.81 133 ASN A CA 1
ATOM 1088 C C . ASN A 1 133 ? -0.534 9.937 -18.891 1.00 67.81 133 ASN A C 1
ATOM 1090 O O . ASN A 1 133 ? -1.530 10.129 -19.585 1.00 67.81 133 ASN A O 1
ATOM 1094 N N . ARG A 1 134 ? 0.077 10.946 -18.256 1.00 66.12 134 ARG A N 1
ATOM 1095 C CA . ARG A 1 134 ? -0.426 12.332 -18.248 1.00 66.12 134 ARG A CA 1
ATOM 1096 C C . ARG A 1 134 ? -0.644 12.902 -19.653 1.00 66.12 134 ARG A C 1
ATOM 1098 O O . ARG A 1 134 ? -1.548 13.706 -19.857 1.00 66.12 134 ARG A O 1
ATOM 1105 N N . ASN A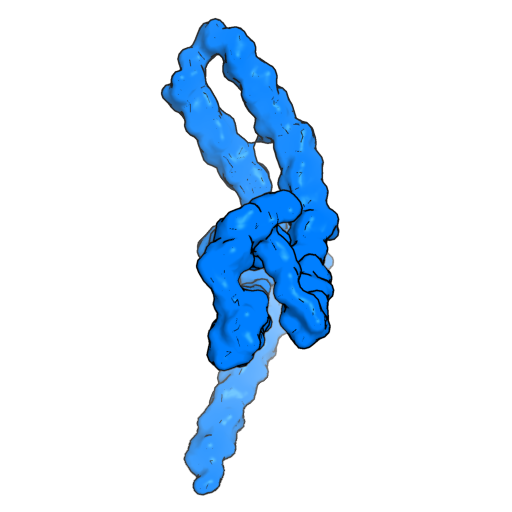 1 135 ? 0.187 12.485 -20.607 1.00 65.56 135 ASN A N 1
ATOM 1106 C CA . ASN A 1 135 ? 0.134 12.934 -21.999 1.00 65.56 135 ASN A CA 1
ATOM 1107 C C . ASN A 1 135 ? -0.637 11.965 -22.914 1.00 65.56 135 ASN A C 1
ATOM 1109 O O . ASN A 1 135 ? -0.730 12.198 -24.119 1.00 65.56 135 ASN A O 1
ATOM 1113 N N . ASN A 1 136 ? -1.176 10.872 -22.369 1.00 63.81 136 ASN A N 1
ATOM 1114 C CA . ASN A 1 136 ? -1.932 9.888 -23.128 1.00 63.81 136 ASN A CA 1
ATOM 1115 C C . ASN A 1 136 ? -3.410 10.298 -23.182 1.00 63.81 136 ASN A C 1
ATOM 1117 O O . ASN A 1 136 ? -4.142 10.179 -22.203 1.00 63.81 136 ASN A O 1
ATOM 1121 N N . PHE A 1 137 ? -3.866 10.729 -24.360 1.00 53.09 137 PHE A N 1
ATOM 1122 C CA . PHE A 1 137 ? -5.242 11.183 -24.599 1.00 53.09 137 PHE A CA 1
ATOM 1123 C C . PHE A 1 137 ? -6.323 10.120 -24.337 1.00 53.09 137 PHE A C 1
ATOM 1125 O O . PHE A 1 137 ? -7.496 10.464 -24.212 1.00 53.09 137 PHE A O 1
ATOM 1132 N N . THR A 1 138 ? -5.948 8.841 -24.255 1.00 64.69 138 THR A N 1
ATOM 1133 C CA . THR A 1 138 ? -6.875 7.719 -24.024 1.00 64.69 138 THR A CA 1
ATOM 1134 C C . THR A 1 138 ? -6.903 7.238 -22.573 1.00 64.69 138 THR A C 1
ATOM 1136 O O . THR A 1 138 ? -7.745 6.415 -22.212 1.00 64.69 138 THR A O 1
ATOM 1139 N N . TYR A 1 139 ? -6.009 7.749 -21.722 1.00 64.88 139 TYR A N 1
ATOM 1140 C CA . TYR A 1 139 ? -5.932 7.352 -20.323 1.00 64.88 139 TYR A CA 1
ATOM 1141 C C . TYR A 1 139 ? -6.957 8.111 -19.475 1.00 64.88 139 TYR A C 1
ATOM 1143 O O . TYR A 1 139 ? -6.996 9.341 -19.455 1.00 64.88 139 TYR A O 1
ATOM 1151 N N . ILE A 1 140 ? -7.782 7.362 -18.742 1.00 66.88 140 ILE A N 1
ATOM 1152 C CA . ILE A 1 140 ? -8.725 7.905 -17.763 1.00 66.88 140 ILE A CA 1
ATOM 1153 C C . ILE A 1 140 ? -8.138 7.677 -16.374 1.00 66.88 140 ILE A C 1
ATOM 1155 O O . ILE A 1 140 ? -7.973 6.538 -15.931 1.00 66.88 140 ILE A O 1
ATOM 1159 N N . SER A 1 141 ? -7.831 8.774 -15.687 1.00 67.56 141 SER A N 1
ATOM 1160 C CA . SER A 1 141 ? -7.327 8.730 -14.321 1.00 67.56 141 SER A CA 1
ATOM 1161 C C . SER A 1 141 ? -8.400 8.245 -13.350 1.00 67.56 141 SER A C 1
ATOM 1163 O O . SER A 1 141 ? -9.470 8.840 -13.235 1.00 67.56 141 SER A O 1
ATOM 1165 N N . ASN A 1 142 ? -8.069 7.208 -12.582 1.00 70.31 142 ASN A N 1
ATOM 1166 C CA . ASN A 1 142 ? -8.843 6.782 -11.414 1.00 70.31 142 ASN A CA 1
ATOM 1167 C C . ASN A 1 142 ? -8.249 7.318 -10.098 1.00 70.31 142 ASN A C 1
ATOM 1169 O O . ASN A 1 142 ? -8.670 6.901 -9.016 1.00 70.31 142 ASN A O 1
ATOM 1173 N N . LEU A 1 143 ? -7.260 8.219 -10.169 1.00 76.19 143 LEU A N 1
ATOM 1174 C CA . LEU A 1 143 ? -6.551 8.746 -9.003 1.00 76.19 143 LEU A CA 1
ATOM 1175 C C . LEU A 1 143 ? -7.492 9.435 -7.996 1.00 76.19 143 LEU A C 1
ATOM 1177 O O . LEU A 1 143 ? -7.378 9.114 -6.813 1.00 76.19 143 LEU A O 1
ATOM 1181 N N . PRO A 1 144 ? -8.462 10.287 -8.400 1.00 74.81 144 PRO A N 1
ATOM 1182 C CA . PRO A 1 144 ? -9.360 10.940 -7.445 1.00 74.81 144 PRO A CA 1
ATOM 1183 C C . PRO A 1 144 ? -10.209 9.944 -6.652 1.00 74.81 144 PRO A C 1
ATOM 1185 O O . PRO A 1 144 ? -10.344 10.068 -5.437 1.00 74.81 144 PRO A O 1
ATOM 1188 N N . THR A 1 145 ? -10.741 8.917 -7.319 1.00 76.19 145 THR A N 1
ATOM 1189 C CA . THR A 1 145 ? -11.549 7.873 -6.680 1.00 76.19 145 THR A CA 1
ATOM 1190 C C . THR A 1 145 ? -10.714 7.051 -5.704 1.00 76.19 145 THR A C 1
ATOM 1192 O O . THR A 1 145 ? -11.125 6.846 -4.565 1.00 76.19 145 THR A O 1
ATOM 1195 N N . GLN A 1 146 ? -9.519 6.618 -6.117 1.00 75.81 146 GLN A N 1
ATOM 1196 C CA . GLN A 1 146 ? -8.605 5.865 -5.252 1.00 75.81 146 GLN A CA 1
ATOM 1197 C C . GLN A 1 146 ? -8.152 6.699 -4.045 1.00 75.81 146 GLN A C 1
ATOM 1199 O O . GLN A 1 146 ? -8.081 6.178 -2.933 1.00 75.81 146 GLN A O 1
ATOM 1204 N N . PHE A 1 147 ? -7.912 7.999 -4.240 1.00 79.38 147 PHE A N 1
ATOM 1205 C CA . PHE A 1 147 ? -7.580 8.920 -3.157 1.00 79.38 147 PHE A CA 1
ATOM 1206 C C . PHE A 1 147 ? -8.746 9.083 -2.182 1.00 79.38 147 PHE A C 1
ATOM 1208 O O . PHE A 1 147 ? -8.553 8.900 -0.986 1.00 79.38 147 PHE A O 1
ATOM 1215 N N . ALA A 1 148 ? -9.964 9.322 -2.677 1.00 82.38 148 ALA A N 1
ATOM 1216 C CA . ALA A 1 148 ? -11.155 9.445 -1.839 1.00 82.38 148 ALA A CA 1
ATOM 1217 C C . ALA A 1 148 ? -11.396 8.187 -0.986 1.00 82.38 148 ALA A C 1
ATOM 1219 O O . ALA A 1 148 ? -11.598 8.294 0.225 1.00 82.38 148 ALA A O 1
ATOM 1220 N N . PHE A 1 149 ? -11.303 6.994 -1.588 1.00 81.44 149 PHE A N 1
ATOM 1221 C CA . PHE A 1 149 ? -11.391 5.731 -0.848 1.00 81.44 149 PHE A CA 1
ATOM 1222 C C . PHE A 1 149 ? -10.281 5.606 0.195 1.00 81.44 149 PHE A C 1
ATOM 1224 O O . PHE A 1 149 ? -10.548 5.269 1.348 1.00 81.44 149 PHE A O 1
ATOM 1231 N N . GLY A 1 150 ? -9.045 5.915 -0.184 1.00 79.56 150 GLY A N 1
ATOM 1232 C CA . GLY A 1 150 ? -7.902 5.844 0.711 1.00 79.56 150 GLY A CA 1
ATOM 1233 C C . GLY A 1 150 ? -7.990 6.786 1.908 1.00 79.56 150 GLY A C 1
ATOM 1234 O O . GLY A 1 150 ? -7.726 6.381 3.042 1.00 79.56 150 GLY A O 1
ATOM 1235 N N . THR A 1 151 ? -8.425 8.026 1.683 1.00 83.12 151 THR A N 1
ATOM 1236 C CA . THR A 1 151 ? -8.663 9.003 2.748 1.00 83.12 151 THR A CA 1
ATOM 1237 C C . THR A 1 151 ? -9.789 8.540 3.667 1.00 83.12 151 THR A C 1
ATOM 1239 O O . THR A 1 151 ? -9.629 8.606 4.884 1.00 83.12 151 THR A O 1
ATOM 1242 N N . ALA A 1 152 ? -10.889 8.010 3.121 1.00 85.88 152 ALA A N 1
ATOM 1243 C CA . ALA A 1 152 ? -11.998 7.490 3.920 1.00 85.88 152 ALA A CA 1
ATOM 1244 C C . ALA A 1 152 ? -11.574 6.306 4.809 1.00 85.88 152 ALA A C 1
ATOM 1246 O O . ALA A 1 152 ? -11.897 6.284 5.999 1.00 85.88 152 ALA A O 1
ATOM 1247 N N . PHE A 1 153 ? -10.798 5.358 4.272 1.00 84.31 153 PHE A N 1
ATOM 1248 C CA . PHE A 1 153 ? -10.235 4.249 5.050 1.00 84.31 153 PHE A CA 1
A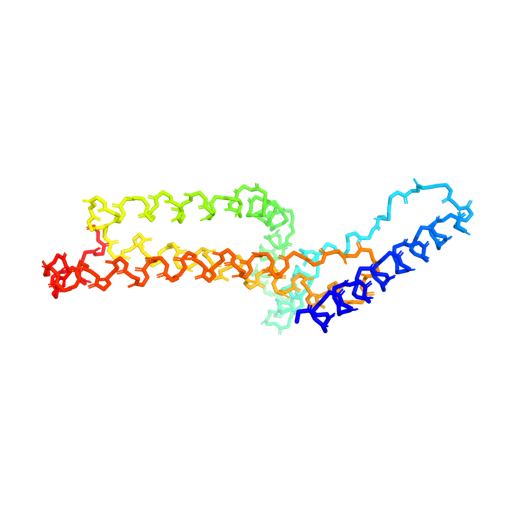TOM 1249 C C . PHE A 1 153 ? -9.290 4.741 6.147 1.00 84.31 153 PHE A C 1
ATOM 1251 O O . PHE A 1 153 ? -9.443 4.362 7.307 1.00 84.31 153 PHE A O 1
ATOM 1258 N N . THR A 1 154 ? -8.352 5.624 5.803 1.00 85.31 154 THR A N 1
ATOM 1259 C CA . THR A 1 154 ? -7.375 6.172 6.758 1.00 85.31 154 THR A CA 1
ATOM 1260 C C . THR A 1 154 ? -8.066 6.938 7.886 1.00 85.31 154 THR A C 1
ATOM 1262 O O . THR A 1 154 ? -7.737 6.748 9.056 1.00 85.31 154 THR A O 1
ATOM 1265 N N . ALA A 1 155 ? -9.072 7.753 7.558 1.00 86.69 155 ALA A N 1
ATOM 1266 C CA . ALA A 1 155 ? -9.872 8.471 8.545 1.00 86.69 155 ALA A CA 1
ATOM 1267 C C . ALA A 1 155 ? -10.657 7.510 9.453 1.00 86.69 155 ALA A C 1
ATOM 1269 O O . ALA A 1 155 ? -10.693 7.708 10.666 1.00 86.69 155 ALA A O 1
ATOM 1270 N N . SER A 1 156 ? -11.230 6.442 8.889 1.00 89.06 156 SER A N 1
ATOM 1271 C CA . SER A 1 156 ? -11.960 5.421 9.655 1.00 89.06 156 SER A CA 1
ATOM 1272 C C . SER A 1 156 ? -11.055 4.721 10.668 1.00 89.06 156 SER A C 1
ATOM 1274 O O . SER A 1 156 ? -11.422 4.589 11.835 1.00 89.06 156 SER A O 1
ATOM 1276 N N . TYR A 1 157 ? -9.841 4.343 10.255 1.00 87.19 157 TYR A N 1
ATOM 1277 C CA . TYR A 1 157 ? -8.836 3.815 11.175 1.00 87.19 157 TYR A CA 1
ATOM 1278 C C . TYR A 1 157 ? -8.487 4.829 12.261 1.00 87.19 157 TYR A C 1
ATOM 1280 O O . TYR A 1 157 ? -8.543 4.484 13.437 1.00 87.19 157 TYR A O 1
ATOM 1288 N N . ALA A 1 158 ? -8.187 6.081 11.906 1.00 86.62 158 ALA A N 1
ATOM 1289 C CA . ALA A 1 158 ? -7.817 7.105 12.882 1.00 86.62 158 ALA A CA 1
ATOM 1290 C C . ALA A 1 158 ? -8.884 7.295 13.977 1.00 86.62 158 ALA A C 1
ATOM 1292 O O . ALA A 1 158 ? -8.546 7.389 15.157 1.00 86.62 158 ALA A O 1
ATOM 1293 N N . VAL A 1 159 ? -10.169 7.292 13.605 1.00 89.75 159 VAL A N 1
ATOM 1294 C CA . VAL A 1 159 ? -11.282 7.373 14.564 1.00 89.75 159 VAL A CA 1
ATOM 1295 C C . VAL A 1 159 ? -11.325 6.142 15.473 1.00 89.75 159 VAL A C 1
ATOM 1297 O O . VAL A 1 159 ? -11.415 6.294 16.689 1.00 89.75 159 VAL A O 1
ATOM 1300 N N . LEU A 1 160 ? -11.225 4.932 14.917 1.00 88.94 160 LEU A N 1
ATOM 1301 C CA . LEU A 1 160 ? -11.252 3.694 15.706 1.00 88.94 160 LEU A CA 1
ATOM 1302 C C . LEU A 1 160 ? -10.075 3.583 16.670 1.00 88.94 160 LEU A C 1
ATOM 1304 O O . LEU A 1 160 ? -10.264 3.248 17.837 1.00 88.94 160 LEU A O 1
ATOM 1308 N N . TYR A 1 161 ? -8.871 3.890 16.196 1.00 86.00 161 TYR A N 1
ATOM 1309 C CA . TYR A 1 161 ? -7.666 3.877 17.016 1.00 86.00 161 TYR A CA 1
ATOM 1310 C C . TYR A 1 161 ? -7.767 4.880 18.158 1.00 86.00 161 TYR A C 1
ATOM 1312 O O . TYR A 1 161 ? -7.445 4.536 19.292 1.00 86.00 161 TYR A O 1
ATOM 1320 N N . LYS A 1 162 ? -8.298 6.078 17.891 1.00 89.56 162 LYS A N 1
ATOM 1321 C CA . LYS A 1 162 ? -8.559 7.065 18.938 1.00 89.56 162 LYS A CA 1
ATOM 1322 C C . LYS A 1 162 ? -9.533 6.530 19.992 1.00 89.56 162 LYS A C 1
ATOM 1324 O O . LYS A 1 162 ? -9.211 6.570 21.170 1.00 89.56 162 LYS A O 1
ATOM 1329 N N . LEU A 1 163 ? -10.674 5.973 19.579 1.00 90.62 163 LEU A N 1
ATOM 1330 C CA . LEU A 1 163 ? -11.660 5.407 20.510 1.00 90.62 163 LEU A CA 1
ATOM 1331 C C . LEU A 1 163 ? -11.067 4.294 21.383 1.00 90.62 163 LEU A C 1
ATOM 1333 O O . LEU A 1 163 ? -11.376 4.210 22.568 1.00 90.62 163 LEU A O 1
ATOM 1337 N N . LYS A 1 164 ? -10.207 3.451 20.807 1.00 88.25 164 LYS A N 1
ATOM 1338 C CA . LYS A 1 164 ? -9.548 2.358 21.531 1.00 88.25 164 LYS A CA 1
ATOM 1339 C C . LYS A 1 164 ? -8.441 2.819 22.467 1.00 88.25 164 LYS A C 1
ATOM 1341 O O . LYS A 1 164 ? -8.225 2.193 23.503 1.00 88.25 164 LYS A O 1
ATOM 1346 N N . LEU A 1 165 ? -7.748 3.891 22.104 1.00 88.75 165 LEU A N 1
ATOM 1347 C CA . LEU A 1 165 ? -6.766 4.540 22.962 1.00 88.75 165 LEU A CA 1
ATOM 1348 C C . LEU A 1 165 ? -7.464 5.198 24.159 1.00 88.75 165 LEU A C 1
ATOM 1350 O O . LEU A 1 165 ? -7.063 4.969 25.295 1.00 88.75 165 LEU A O 1
ATOM 1354 N N . ASP A 1 166 ? -8.574 5.902 23.918 1.00 90.12 166 ASP A N 1
ATOM 1355 C CA . ASP A 1 166 ? -9.400 6.515 24.967 1.00 90.12 166 ASP A CA 1
ATOM 1356 C C . ASP A 1 166 ? -10.024 5.462 25.910 1.00 90.12 166 ASP A C 1
ATOM 1358 O O . ASP A 1 166 ? -10.265 5.739 27.084 1.00 90.12 166 ASP A O 1
ATOM 1362 N N . SER A 1 167 ? -10.266 4.240 25.421 1.00 87.94 167 SER A N 1
ATOM 1363 C CA . SER A 1 167 ? -10.785 3.117 26.213 1.00 87.94 167 SER A CA 1
ATOM 1364 C C . SER A 1 167 ? -9.701 2.213 26.818 1.00 87.94 167 SER A C 1
ATOM 1366 O O . SER A 1 167 ? -10.027 1.119 27.283 1.00 87.94 167 SER A O 1
ATOM 1368 N N . SER A 1 168 ? -8.423 2.602 26.753 1.00 83.81 168 SER A N 1
ATOM 1369 C CA . SER A 1 168 ? -7.268 1.823 27.237 1.00 83.81 168 SER A CA 1
ATOM 1370 C C . SER A 1 168 ? -7.115 0.417 26.627 1.00 83.81 168 SER A C 1
ATOM 1372 O O . SER A 1 168 ? -6.428 -0.431 27.190 1.00 83.81 168 SER A O 1
ATOM 1374 N N . LEU A 1 169 ? -7.737 0.150 25.471 1.00 83.44 169 LEU A N 1
ATOM 1375 C CA . LEU A 1 169 ? -7.571 -1.107 24.721 1.00 83.44 169 LEU A CA 1
ATOM 1376 C C . LEU A 1 169 ? -6.287 -1.118 23.883 1.00 83.44 169 LEU A C 1
ATOM 1378 O O . LEU A 1 169 ? -5.875 -2.171 23.399 1.00 83.44 169 LEU A O 1
ATOM 1382 N N . ILE A 1 170 ? -5.695 0.058 23.678 1.00 83.44 170 ILE A N 1
ATOM 1383 C CA . ILE A 1 170 ? -4.366 0.246 23.105 1.00 83.44 170 ILE A CA 1
ATOM 1384 C C . ILE A 1 170 ? -3.508 0.857 24.206 1.00 83.44 170 ILE A C 1
ATOM 1386 O O . ILE A 1 170 ? -3.642 2.036 24.525 1.00 83.44 170 ILE A O 1
ATOM 1390 N N . SER A 1 171 ? -2.678 0.016 24.814 1.00 82.75 171 SER A N 1
ATOM 1391 C CA . SER A 1 171 ? -1.730 0.362 25.873 1.00 82.75 171 SER A CA 1
ATOM 1392 C C . SER A 1 171 ? -0.298 0.376 25.330 1.00 82.75 171 SER A C 1
ATOM 1394 O O . SER A 1 171 ? -0.066 0.065 24.160 1.00 82.75 171 SER A O 1
ATOM 1396 N N . GLU A 1 172 ? 0.682 0.712 26.173 1.00 82.00 172 GLU A N 1
ATOM 1397 C CA . GLU A 1 172 ? 2.099 0.591 25.800 1.00 82.00 172 GLU A CA 1
ATOM 1398 C C . GLU A 1 172 ? 2.459 -0.839 25.360 1.00 82.00 172 GLU A C 1
ATOM 1400 O O . GLU A 1 172 ? 3.152 -1.016 24.366 1.00 82.00 172 GLU A O 1
ATOM 1405 N N . GLU A 1 173 ? 1.877 -1.853 26.005 1.00 82.44 173 GLU A N 1
ATOM 1406 C CA . GLU A 1 173 ? 2.087 -3.273 25.684 1.00 82.44 173 GLU A CA 1
ATOM 1407 C C . GLU A 1 173 ? 1.603 -3.651 24.277 1.00 82.44 173 GLU A C 1
ATOM 1409 O O . GLU A 1 173 ? 2.120 -4.584 23.663 1.00 82.44 173 GLU A O 1
ATOM 1414 N N . TRP A 1 174 ? 0.626 -2.923 23.724 1.00 84.69 174 TRP A N 1
ATOM 1415 C CA . TRP A 1 174 ? 0.172 -3.178 22.358 1.00 84.69 174 TRP A CA 1
ATOM 1416 C C . TRP A 1 174 ? 1.283 -2.910 21.332 1.00 84.69 174 TRP A C 1
ATOM 1418 O O . TRP A 1 174 ? 1.347 -3.596 20.310 1.00 84.69 174 TRP A O 1
ATOM 1428 N N . TRP A 1 175 ? 2.205 -1.982 21.607 1.00 82.94 175 TRP A N 1
ATOM 1429 C CA . TRP A 1 175 ? 3.338 -1.700 20.719 1.00 82.94 175 TRP A CA 1
ATOM 1430 C C . TRP A 1 175 ? 4.338 -2.854 20.618 1.00 82.94 175 TRP A C 1
ATOM 1432 O O . TRP A 1 175 ? 5.095 -2.907 19.648 1.00 82.94 175 TRP A O 1
ATOM 1442 N N . ASP A 1 176 ? 4.292 -3.805 21.553 1.00 86.06 176 ASP A N 1
ATOM 1443 C CA . ASP A 1 176 ? 5.136 -5.000 21.557 1.00 86.06 176 ASP A CA 1
ATOM 1444 C C . ASP A 1 176 ? 4.478 -6.201 20.851 1.00 86.06 176 ASP A C 1
ATOM 1446 O O . ASP A 1 176 ? 5.099 -7.255 20.700 1.00 86.06 176 ASP A O 1
ATOM 1450 N N . THR A 1 177 ? 3.248 -6.049 20.339 1.00 79.69 177 THR A N 1
ATOM 1451 C CA . THR A 1 177 ? 2.493 -7.105 19.629 1.00 79.69 177 THR A CA 1
ATOM 1452 C C . THR A 1 177 ? 2.943 -7.288 18.172 1.00 79.69 177 THR A C 1
ATOM 1454 O O . THR A 1 177 ? 2.157 -7.255 17.222 1.00 79.69 177 THR A O 1
ATOM 1457 N N . TRP A 1 178 ? 4.249 -7.465 17.971 1.00 74.31 178 TRP A N 1
ATOM 1458 C CA . TRP A 1 178 ? 4.851 -7.719 16.657 1.00 74.31 178 TRP A CA 1
ATOM 1459 C C . TRP A 1 178 ? 4.564 -9.129 16.116 1.00 74.31 178 TRP A C 1
ATOM 1461 O O . TRP A 1 178 ? 4.702 -9.335 14.909 1.00 74.31 178 TRP A O 1
ATOM 1471 N N . PHE A 1 179 ? 4.147 -10.063 16.982 1.00 58.88 179 PHE A N 1
ATOM 1472 C CA . PHE A 1 179 ? 3.862 -11.468 16.674 1.00 58.88 179 PHE A CA 1
ATOM 1473 C C . PHE A 1 179 ? 2.532 -11.921 17.278 1.00 58.88 179 PHE A C 1
ATOM 1475 O O . PHE A 1 179 ? 2.281 -11.585 18.457 1.00 58.88 179 PHE A O 1
#

Secondary structure (DSSP, 8-state):
-HHHHHHHHHHHHHHHHHHHHHHHHHHT-SSTT--------HHHHHHHHHHHHHHHHS-TT-TTHHHHHHHTTHHHHHHHHHIIIIIHHHHHHHHHHHHHHHHHS---HHHHHHHHHHHHHHHHHHHHHHHHGGG-TT----HHHHHHHHHHHHHHHHHHHHHHHHTTSS-GGGGG---

=== Feature glossary ===
A reading guide for the features in this record.

Start from the sequence.

  · Sequence gives the chain of amino acids in standard one-letter code (A=alanine, C=cysteine, …, Y=tyrosine), read N→C. It is the only feature that is directly encoded by the gene; all structural features are derived from the folded form of this sequence.

Fold it, and you get atomic coordinates and the backbone conformation that goes with them.

  · The mmCIF table is the protein's shape written out atom by atom. For each backbone N, Cα, C, and carbonyl O, it records an (x, y, z) coordinate triple in Å plus the residue type, chain letter, and residue number.

  · Backbone dihedral angles. Every residue except chain termini has a φ (preceding-C → N → Cα → C) and a ψ (N → Cα → C → next-N). They are reported in degrees following the IUPAC sign convention. Secondary structure is essentially a statement about which (φ, ψ) basin each residue occupies.

  · DSSP 8-state secondary structure assigns each residue one of H (α-helix), G (3₁₀-helix), I (π-helix), E (extended β-strand), B (isolated β-bridge), T (hydrogen-bonded turn), S (bend), or '-' (coil). The assignment is computed from backbone hydrogen-bond geometry via the Kabsch–Sander algorithm.

  · P-SEA three-state annotation labels each residue as helix, strand, or coil based purely on the geometry of the Cα trace. It serves as a fallback when the full backbone (and thus DSSP) is unavailable.

Summarize the fold with a handful of shape descriptors and a per-residue structural alphabet.

  · Radius of gyration (Rg) is the root-mean-square distance of Cα atoms from their centroid — a single number for overall size and compactness. A globular domain of N residues has Rg ≈ 2.2·N^0.38 Å; an extended or disordered chain has a much larger Rg. The Cα contact count is the number of residue pairs whose Cα atoms are within 8 Å and are more than four positions apart in sequence — a standard proxy for tertiary packing density. The bounding box is the smallest axis-aligned box enclosing all Cα atoms.

  · Foldseek's 3Di representation compresses backbone geometry into a per-residue letter drawn from a learned twenty-state alphabet. It captures the tertiary interaction pattern around each residue — which residues are packed against it in space, regardless of where they are in sequence.

  · Accessible surface area quantifies burial. A residue with SASA near zero is packed into the hydrophobic core; one with SASA >100 Å² sits on the surface. Computed here via the Shrake–Rupley numerical algorithm with a 1.4 Å probe.

Ask how reliable the model is.

  · For AlphaFold models, the B-factor field carries pLDDT — the model's own estimate of local accuracy on a 0–100 scale. Regions with pLDDT<50 should be treated as essentially unmodeled; they often correspond to intrinsically disordered segments.

  · For experimental (PDB) structures, the B-factor (temperature factor) quantifies the positional spread of each atom in the crystal — a combination of thermal vibration and static disorder — in units of Å². High B-factors mark flexible loops or poorly resolved regions; low B-factors mark the rigid, well-ordered core.

  · PAE(i, j) answers: if I align the predicted and true structures on residue i, how far off (in Å) do I expect residue j to be? A block-diagonal PAE matrix with low values on the blocks and high values off-diagonal is the signature of a multi-domain protein with confidently predicted domains but uncertain inter-domain orientation.

Place it in context: what it resembles, what it is annotated as, and how it looks.

  · Structural nearest neighbors (via Foldseek easy-search vs the PDB). Reported per hit: target PDB id, E-value, and alignment TM-score. A TM-score above ~0.5 is the conventional threshold for 'same fold'.

  · Functional annotations link the protein to curated databases. InterPro entries identify conserved domains and families by matching the sequence against member-database signatures (Pfam, PROSITE, CDD, …). Gene Ontology (GO) terms describe molecular function, biological process, and cellular component in a controlled vocabulary. CATH places the structure in a hierarchical fold classification (Class/Architecture/Topology/Homologous-superfamily). The organism is the source species.

  · Plot images: a contact map (which residues are close in 3D, as an N×N binary image), a Ramachandran scatter (backbone torsion angles, revealing secondary-structure composition at a glance), and — for AlphaFold structures — a PAE heatmap (pairwise prediction confidence).

  · Structure images are PyMOL renders from six orthogonal camera directions. Cartoon representation draws helices as coils and strands as arrows; sticks shows the backbone as bonds; surface shows the solvent-excluded envelope. Rainbow coloring maps sequence position to hue (blue→red, N→C); chain coloring assigns a distinct color per polypeptide.